Protein AF-A0A359MTB2-F1 (afdb_monomer_lite)

Foldseek 3Di:
DQQVCVVLVHDPVPQAAVVSQLVCLVSLVVVLAGAAEELAVQQLVQLLVLLVHAQDPPQLLAGPCLPPSNLVSQLVSLCCCVPSNDDHDDDCLVCCLVCSHVHYDDDCLVVLVNVPVRVVCVVVDADAQAHGHADPVGDGQRAGEDDDDADDDDPPDPPRPVVVVVRCQCLDLVNQLVVQVVQCVVVNSSSRDPHPNPSNLVVGPDDPRRSVRVVVNVVRYDYRDDAQLCVLVSVQSVVLSCCCNPVVDSNSVSSVVSSVVSSVRSQVRCVVVVHDND

Secondary structure (DSSP, 8-state):
-HHHHHHTT--GGG--BHHHHHHHHHHHHTTT--EE---SHHHHHHHHHHTT--SEETTTTEE-TTSHHHHHHHHHHHHHHHTS---SS--HHHHHHHTSS-EE---THHHHHHHHH-GGGTTS----PPPBEE-TTS-EE--EEE--------TT-S-HHHHHHHHHHHHSHHHHHHHHHHHHHHH-GGG----S-HHHHHHS---HHHHHHHHHHHTTEEEPPP-TTHHHHHHHHHHHHHHHHHH---HHHHHHHHHHHHHHHHHHHHHHTT----

Structure (mmCIF, N/CA/C/O backbone):
data_AF-A0A359MTB2-F1
#
_entry.id   AF-A0A359MTB2-F1
#
loop_
_atom_site.group_PDB
_atom_site.id
_atom_site.type_symbol
_atom_site.label_atom_id
_atom_site.label_alt_id
_atom_site.label_comp_id
_atom_site.label_asym_id
_atom_site.label_entity_id
_atom_site.label_seq_id
_atom_site.pdbx_PDB_ins_code
_atom_site.Cartn_x
_atom_site.Cartn_y
_atom_site.Cartn_z
_atom_site.occupancy
_atom_site.B_iso_or_equiv
_atom_site.auth_seq_id
_atom_site.auth_comp_id
_atom_site.auth_asym_id
_atom_site.auth_atom_id
_atom_site.pdbx_PDB_model_num
ATOM 1 N N . ARG A 1 1 ? -14.804 -2.882 11.841 1.00 95.88 1 ARG A N 1
ATOM 2 C CA . ARG A 1 1 ? -16.029 -2.908 12.667 1.00 95.88 1 ARG A CA 1
ATOM 3 C C . ARG A 1 1 ? -16.063 -4.213 13.442 1.00 95.88 1 ARG A C 1
ATOM 5 O O . ARG A 1 1 ? -16.517 -5.220 12.922 1.00 95.88 1 ARG A O 1
ATOM 12 N N . THR A 1 2 ? -15.434 -4.233 14.616 1.00 95.25 2 THR A N 1
ATOM 13 C CA . THR A 1 2 ? -15.304 -5.449 15.438 1.00 95.25 2 THR A CA 1
ATOM 14 C C . THR A 1 2 ? -16.649 -5.895 15.993 1.00 95.25 2 THR A C 1
ATOM 16 O O . THR A 1 2 ? -16.871 -7.089 16.132 1.00 95.25 2 THR A O 1
ATOM 19 N N . ASP A 1 3 ? -17.545 -4.944 16.247 1.00 96.19 3 ASP A N 1
ATOM 20 C CA . ASP A 1 3 ? -18.945 -5.173 16.597 1.00 96.19 3 ASP A CA 1
ATOM 21 C C . ASP A 1 3 ? -19.679 -5.982 15.516 1.00 96.19 3 ASP A C 1
ATOM 23 O O . ASP A 1 3 ? -20.132 -7.088 15.787 1.00 96.19 3 ASP A O 1
ATOM 27 N N . ILE A 1 4 ? -19.687 -5.498 14.268 1.00 97.50 4 ILE A N 1
ATOM 28 C CA . ILE A 1 4 ? -20.389 -6.165 13.160 1.00 97.50 4 ILE A CA 1
ATOM 29 C C . ILE A 1 4 ? -19.783 -7.534 12.869 1.00 97.50 4 ILE A C 1
ATOM 31 O O . ILE A 1 4 ? -20.511 -8.492 12.642 1.00 97.50 4 ILE A O 1
ATOM 35 N N . LEU A 1 5 ? -18.451 -7.640 12.852 1.00 97.06 5 LEU A N 1
ATOM 36 C CA . LEU A 1 5 ? -17.804 -8.927 12.602 1.00 97.06 5 LEU A CA 1
ATOM 37 C C . LEU A 1 5 ? -18.149 -9.943 13.702 1.00 97.06 5 LEU A C 1
ATOM 39 O O . LEU A 1 5 ? -18.417 -11.094 13.378 1.00 97.06 5 LEU A O 1
ATOM 43 N N . SER A 1 6 ? -18.236 -9.515 14.967 1.00 95.62 6 SER A N 1
ATOM 44 C CA . SER A 1 6 ? -18.636 -10.394 16.076 1.00 95.62 6 SER A CA 1
ATOM 45 C C . SER A 1 6 ? -20.087 -10.867 15.950 1.00 95.62 6 SER A C 1
ATOM 47 O O . SER A 1 6 ? -20.345 -12.045 16.162 1.00 95.62 6 SER A O 1
ATOM 49 N N . ASP A 1 7 ? -21.013 -9.996 15.533 1.00 95.75 7 ASP A N 1
ATOM 50 C CA . ASP A 1 7 ? -22.421 -10.361 15.282 1.00 95.75 7 ASP A CA 1
ATOM 51 C C . ASP A 1 7 ? -22.588 -11.376 14.133 1.00 95.75 7 ASP A C 1
ATOM 53 O O . ASP A 1 7 ? -23.626 -12.029 14.011 1.00 95.75 7 ASP A O 1
ATOM 57 N N . LEU A 1 8 ? -21.575 -11.494 13.269 1.00 96.31 8 LEU A N 1
ATOM 58 C CA . LEU A 1 8 ? -21.506 -12.466 12.176 1.00 96.31 8 LEU A CA 1
ATOM 59 C C . LEU A 1 8 ? -20.670 -13.705 12.528 1.00 96.31 8 LEU A C 1
ATOM 61 O O . LEU A 1 8 ? -20.371 -14.495 11.633 1.00 96.31 8 LEU A O 1
ATOM 65 N N . ASP A 1 9 ? -20.270 -13.864 13.794 1.00 95.69 9 ASP A N 1
ATOM 66 C CA . ASP A 1 9 ? -19.368 -14.919 14.273 1.00 95.69 9 ASP A CA 1
ATOM 67 C C . ASP A 1 9 ? -17.994 -14.929 13.561 1.00 95.69 9 ASP A C 1
ATOM 69 O O . ASP A 1 9 ? -17.317 -15.957 13.459 1.00 95.69 9 ASP A O 1
ATOM 73 N N . ILE A 1 10 ? -17.547 -13.764 13.078 1.00 95.75 10 ILE A N 1
ATOM 74 C CA . ILE A 1 10 ? -16.250 -13.562 12.428 1.00 95.75 10 ILE A CA 1
ATOM 75 C C . ILE A 1 10 ? -15.271 -12.942 13.431 1.00 95.75 10 ILE A C 1
ATOM 77 O O . ILE A 1 10 ? -15.319 -11.750 13.738 1.00 95.75 10 ILE A O 1
ATOM 81 N N . ASP A 1 11 ? -14.304 -13.731 13.896 1.00 91.81 11 ASP A N 1
ATOM 82 C CA . ASP A 1 11 ? -13.178 -13.202 14.670 1.00 91.81 11 ASP A CA 1
ATOM 83 C C . ASP A 1 11 ? -12.144 -12.552 13.739 1.00 91.81 11 ASP A C 1
ATOM 85 O O . ASP A 1 11 ? -11.432 -13.231 12.994 1.00 91.81 11 ASP A O 1
ATOM 89 N N . VAL A 1 12 ? -12.013 -11.224 13.825 1.00 88.75 12 VAL A N 1
ATOM 90 C CA . VAL A 1 12 ? -11.038 -10.441 13.046 1.00 88.75 12 VAL A CA 1
ATOM 91 C C . VAL A 1 12 ? -9.597 -10.925 13.242 1.00 88.75 12 VAL A C 1
ATOM 93 O O . VAL A 1 12 ? -8.771 -10.802 12.340 1.00 88.75 12 VAL A O 1
ATOM 96 N N . ASN A 1 13 ? -9.274 -11.517 14.395 1.00 89.31 13 ASN A N 1
ATOM 97 C CA . ASN A 1 13 ? -7.932 -12.023 14.657 1.00 89.31 13 ASN A CA 1
ATOM 98 C C . ASN A 1 13 ? -7.594 -13.255 13.820 1.00 89.31 13 ASN A C 1
ATOM 100 O O . ASN A 1 13 ? -6.409 -13.530 13.631 1.00 89.31 13 ASN A O 1
ATOM 104 N N . ARG A 1 14 ? -8.599 -13.961 13.293 1.00 91.56 14 ARG A N 1
ATOM 105 C CA . ARG A 1 14 ? -8.410 -15.118 12.414 1.00 91.56 14 ARG A CA 1
ATOM 106 C C . ARG A 1 14 ? -8.145 -14.730 10.965 1.00 91.56 14 ARG A C 1
ATOM 108 O O . ARG A 1 14 ? -7.607 -15.546 10.236 1.00 91.56 14 ARG A O 1
ATOM 115 N N . ILE A 1 15 ? -8.459 -13.497 10.568 1.00 95.69 15 ILE A N 1
ATOM 116 C CA . ILE A 1 15 ? -8.253 -13.017 9.200 1.00 95.69 15 ILE A CA 1
ATOM 117 C C . ILE A 1 15 ? -6.786 -12.616 9.044 1.00 95.69 15 ILE A C 1
ATOM 119 O O . ILE A 1 15 ? -6.400 -11.480 9.328 1.00 95.69 15 ILE A O 1
ATOM 123 N N . LYS A 1 16 ? -5.942 -13.576 8.659 1.00 96.38 16 LYS A N 1
ATOM 124 C CA . LYS A 1 16 ? -4.494 -13.372 8.476 1.00 96.38 16 LYS A CA 1
ATOM 125 C C . LYS A 1 16 ? -4.057 -13.546 7.029 1.00 96.38 16 LYS A C 1
ATOM 127 O O . LYS A 1 16 ? -2.997 -13.048 6.649 1.00 96.38 16 LYS A O 1
ATOM 132 N N . THR A 1 17 ? -4.866 -14.219 6.228 1.00 98.06 17 THR A N 1
ATOM 133 C CA . THR A 1 17 ? -4.586 -14.551 4.837 1.00 98.06 17 THR A CA 1
ATOM 134 C C . THR A 1 17 ? -5.688 -14.055 3.914 1.00 98.06 17 THR A C 1
ATOM 136 O O . THR A 1 17 ? -6.791 -13.728 4.352 1.00 98.06 17 THR A O 1
ATOM 139 N N . TRP A 1 18 ? -5.393 -13.983 2.619 1.00 97.94 18 TRP A N 1
ATOM 140 C CA . TRP A 1 18 ? -6.422 -13.686 1.626 1.00 97.94 18 TRP A CA 1
ATOM 141 C C . TRP A 1 18 ? -7.439 -14.810 1.444 1.00 97.94 18 TRP A C 1
ATOM 143 O O . TRP A 1 18 ? -8.574 -14.511 1.085 1.00 97.94 18 TRP A O 1
ATOM 153 N N . ASP A 1 19 ? -7.079 -16.057 1.754 1.00 97.50 19 ASP A N 1
ATOM 154 C CA . ASP A 1 19 ? -8.041 -17.162 1.803 1.00 97.50 19 ASP A CA 1
ATOM 155 C C . ASP A 1 19 ? -9.067 -16.912 2.915 1.00 97.50 19 ASP A C 1
ATOM 157 O O . ASP A 1 19 ? -10.264 -16.968 2.655 1.00 97.50 19 ASP A O 1
ATOM 161 N N . ASP A 1 20 ? -8.623 -16.468 4.102 1.00 97.62 20 ASP A N 1
ATOM 162 C CA . ASP A 1 20 ? -9.544 -16.072 5.179 1.00 97.62 20 ASP A CA 1
ATOM 163 C C . ASP A 1 20 ? -10.473 -14.925 4.741 1.00 97.62 20 ASP A C 1
ATOM 165 O O . ASP A 1 20 ? -11.636 -14.875 5.136 1.00 97.62 20 ASP A O 1
ATOM 169 N N . VAL A 1 21 ? -9.970 -13.982 3.930 1.00 97.75 21 VAL A N 1
ATOM 170 C CA . VAL A 1 21 ? -10.799 -12.901 3.372 1.00 97.75 21 VAL A CA 1
ATOM 171 C C . VAL A 1 21 ? -11.846 -13.470 2.421 1.00 97.75 21 VAL A C 1
ATOM 173 O O . VAL A 1 21 ? -13.016 -13.120 2.551 1.00 97.75 21 VAL A O 1
ATOM 176 N N . VAL A 1 22 ? -11.448 -14.329 1.481 1.00 97.56 22 VAL A N 1
ATOM 177 C CA . VAL A 1 22 ? -12.358 -14.954 0.511 1.00 97.56 22 VAL A CA 1
ATOM 178 C C . VAL A 1 22 ? -13.425 -15.791 1.221 1.00 97.56 22 VAL A C 1
ATOM 180 O O . VAL A 1 22 ? -14.599 -15.688 0.865 1.00 97.56 22 VAL A O 1
ATOM 183 N N . ASP A 1 23 ? -13.054 -16.528 2.267 1.00 97.06 23 ASP A N 1
ATOM 184 C CA . ASP A 1 23 ? -13.959 -17.379 3.044 1.00 97.06 23 ASP A CA 1
ATOM 185 C C . ASP A 1 23 ? -15.080 -16.590 3.738 1.00 97.06 23 ASP A C 1
ATOM 187 O O . ASP A 1 23 ? -16.208 -17.077 3.852 1.00 97.06 23 ASP A O 1
ATOM 191 N N . ILE A 1 24 ? -14.812 -15.352 4.172 1.00 97.31 24 ILE A N 1
ATOM 192 C CA . ILE A 1 24 ? -15.835 -14.512 4.812 1.00 97.31 24 ILE A CA 1
ATOM 193 C C . ILE A 1 24 ? -16.691 -13.717 3.820 1.00 97.31 24 ILE A C 1
ATOM 195 O O . ILE A 1 24 ? -17.738 -13.197 4.215 1.00 97.31 24 ILE A O 1
ATOM 199 N N . LEU A 1 25 ? -16.298 -13.602 2.544 1.00 97.69 25 LEU A N 1
ATOM 200 C CA . LEU A 1 25 ? -17.051 -12.807 1.565 1.00 97.69 25 LEU A CA 1
ATOM 201 C C . LEU A 1 25 ? -18.510 -13.265 1.417 1.00 97.69 25 LEU A C 1
ATOM 203 O O . LEU A 1 25 ? -19.383 -12.396 1.490 1.00 97.69 25 LEU A O 1
ATOM 207 N N . PRO A 1 26 ? -18.829 -14.571 1.290 1.00 96.94 26 PRO A N 1
ATOM 208 C CA . PRO A 1 26 ? -20.218 -15.016 1.196 1.00 96.94 26 PRO A CA 1
ATOM 209 C C . PRO A 1 26 ? -21.048 -14.656 2.434 1.00 96.94 26 PRO A C 1
ATOM 211 O O . PRO A 1 26 ? -22.218 -14.297 2.305 1.00 96.94 26 PRO A O 1
ATOM 214 N N . LEU A 1 27 ? -20.446 -14.706 3.631 1.00 96.69 27 LEU A N 1
ATOM 215 C CA . LEU A 1 27 ? -21.113 -14.344 4.886 1.00 96.69 27 LEU A CA 1
ATOM 216 C C . LEU A 1 27 ? -21.465 -12.853 4.919 1.00 96.69 27 LEU A C 1
ATOM 218 O O . LEU A 1 27 ? -22.594 -12.495 5.260 1.00 96.69 27 LEU A O 1
ATOM 222 N N . LEU A 1 28 ? -20.529 -11.990 4.509 1.00 97.62 28 LEU A N 1
ATOM 223 C CA . LEU A 1 28 ? -20.775 -10.552 4.384 1.00 97.62 28 LEU A CA 1
ATOM 224 C C . LEU A 1 28 ? -21.861 -10.274 3.334 1.00 97.62 28 LEU A C 1
ATOM 226 O O . LEU A 1 28 ? -22.826 -9.556 3.602 1.00 97.62 28 LEU A O 1
ATOM 230 N N . GLN A 1 29 ? -21.751 -10.889 2.157 1.00 97.19 29 GLN A N 1
ATOM 231 C CA . GLN A 1 29 ? -22.667 -10.667 1.036 1.00 97.19 29 GLN A CA 1
ATOM 232 C C . GLN A 1 29 ? -24.094 -11.139 1.337 1.00 97.19 29 GLN A C 1
ATOM 234 O O . GLN A 1 29 ? -25.048 -10.457 0.964 1.00 97.19 29 GLN A O 1
ATOM 239 N N . ALA A 1 30 ? -24.268 -12.227 2.097 1.00 97.06 30 ALA A N 1
ATOM 240 C CA . ALA A 1 30 ? -25.577 -12.679 2.578 1.00 97.06 30 ALA A CA 1
ATOM 241 C C . ALA A 1 30 ? -26.296 -11.639 3.462 1.00 97.06 30 ALA A C 1
ATOM 243 O O . ALA A 1 30 ? -27.510 -11.717 3.663 1.00 97.06 30 ALA A O 1
ATOM 244 N N . LYS A 1 31 ? -25.558 -10.654 3.987 1.00 97.62 31 LYS A N 1
ATOM 245 C CA . LYS A 1 31 ? -26.069 -9.526 4.777 1.00 97.62 31 LYS A CA 1
ATOM 246 C C . LYS A 1 31 ? -26.021 -8.192 4.027 1.00 97.62 31 LYS A C 1
ATOM 248 O O . LYS A 1 31 ? -26.195 -7.150 4.650 1.00 97.62 31 LYS A O 1
ATOM 253 N N . ASN A 1 32 ? -25.833 -8.214 2.704 1.00 96.12 32 ASN A N 1
ATOM 254 C CA . ASN A 1 32 ? -25.627 -7.027 1.862 1.00 96.12 32 ASN A CA 1
ATOM 255 C C . ASN A 1 32 ? -24.416 -6.174 2.292 1.00 96.12 32 ASN A C 1
ATOM 257 O O . ASN A 1 32 ? -24.397 -4.965 2.073 1.00 96.12 32 ASN A O 1
ATOM 261 N N . MET A 1 33 ? -23.415 -6.800 2.915 1.00 97.94 33 MET A N 1
ATOM 262 C CA . MET A 1 33 ? -22.138 -6.183 3.268 1.00 97.94 33 MET A CA 1
ATOM 263 C C . MET A 1 33 ? -21.049 -6.635 2.292 1.00 97.94 33 MET A C 1
ATOM 265 O O . MET A 1 33 ? -21.216 -7.602 1.547 1.00 97.94 33 MET A O 1
ATOM 269 N N . THR A 1 34 ? -19.906 -5.952 2.291 1.00 97.06 34 THR A N 1
ATOM 270 C CA . THR A 1 34 ? -18.769 -6.326 1.439 1.00 97.06 34 THR A CA 1
ATOM 271 C C . THR A 1 34 ? -17.419 -5.966 2.060 1.00 97.06 34 THR A C 1
ATOM 273 O O . THR A 1 34 ? -17.346 -5.284 3.081 1.00 97.06 34 THR A O 1
ATOM 276 N N . PHE A 1 35 ? -16.334 -6.430 1.446 1.00 98.00 35 PHE A N 1
ATOM 277 C CA . PHE A 1 35 ? -14.969 -6.078 1.824 1.00 98.00 35 PHE A CA 1
ATOM 278 C C . PHE A 1 35 ? -14.495 -4.871 1.010 1.00 98.00 35 PHE A C 1
ATOM 280 O O . PHE A 1 35 ? -14.605 -4.848 -0.217 1.00 98.00 35 PHE A O 1
ATOM 287 N N . ALA A 1 36 ? -13.926 -3.867 1.673 1.00 98.00 36 ALA A N 1
ATOM 288 C CA . ALA A 1 36 ? -13.338 -2.725 0.981 1.00 98.00 36 ALA A CA 1
ATOM 289 C C . ALA A 1 36 ? -11.890 -3.022 0.560 1.00 98.00 36 ALA A C 1
ATOM 291 O O . ALA A 1 36 ? -10.959 -2.901 1.358 1.00 98.00 36 ALA A O 1
ATOM 292 N N . LEU A 1 37 ? -11.699 -3.377 -0.711 1.00 97.88 37 LEU A N 1
ATOM 293 C CA . LEU A 1 37 ? -10.387 -3.505 -1.343 1.00 97.88 37 LEU A CA 1
ATOM 294 C C . LEU A 1 37 ? -10.208 -2.388 -2.387 1.00 97.88 37 LEU A C 1
ATOM 296 O O . LEU A 1 37 ? -10.974 -2.344 -3.350 1.00 97.88 37 LEU A O 1
ATOM 300 N N . PRO A 1 38 ? -9.212 -1.492 -2.254 1.00 95.94 38 PRO A N 1
ATOM 301 C CA . PRO A 1 38 ? -9.020 -0.425 -3.230 1.00 95.94 38 PRO A CA 1
ATOM 302 C C . PRO A 1 38 ? -8.643 -0.966 -4.616 1.00 95.94 38 PRO A C 1
ATOM 304 O O . PRO A 1 38 ? -7.669 -1.706 -4.757 1.00 95.94 38 PRO A O 1
ATOM 307 N N . SER A 1 39 ? -9.315 -0.517 -5.678 1.00 95.88 39 SER A N 1
ATOM 308 C CA . SER A 1 39 ? -8.974 -0.885 -7.065 1.00 95.88 39 SER A CA 1
ATOM 309 C C . SER A 1 39 ? -7.837 -0.019 -7.642 1.00 95.88 39 SER A C 1
ATOM 311 O O . SER A 1 39 ? -7.924 0.557 -8.732 1.00 95.88 39 SER A O 1
ATOM 313 N N . LYS A 1 40 ? -6.741 0.125 -6.886 1.00 94.69 40 LYS A N 1
ATOM 314 C CA . LYS A 1 40 ? -5.568 0.948 -7.238 1.00 94.69 40 LYS A CA 1
ATOM 315 C C . LYS A 1 40 ? -4.356 0.082 -7.576 1.00 94.69 40 LYS A C 1
ATOM 317 O O . LYS A 1 40 ? -4.247 -1.040 -7.097 1.00 94.69 40 LYS A O 1
ATOM 322 N N . VAL A 1 41 ? -3.408 0.625 -8.346 1.00 95.12 41 VAL A N 1
ATOM 323 C CA . VAL A 1 41 ? -2.165 -0.085 -8.713 1.00 95.12 41 VAL A CA 1
ATOM 324 C C . VAL A 1 41 ? -1.373 -0.533 -7.477 1.00 95.12 41 VAL A C 1
ATOM 326 O O . VAL A 1 41 ? -0.783 -1.604 -7.510 1.00 95.12 41 VAL A O 1
ATOM 329 N N . ASN A 1 42 ? -1.438 0.195 -6.359 1.00 94.81 42 ASN A N 1
ATOM 330 C CA . ASN A 1 42 ? -0.826 -0.251 -5.101 1.00 94.81 42 ASN A CA 1
ATOM 331 C C . ASN A 1 42 ? -1.381 -1.608 -4.629 1.00 94.81 42 ASN A C 1
ATOM 333 O O . ASN A 1 42 ? -0.637 -2.445 -4.134 1.00 94.81 42 ASN A O 1
ATOM 337 N N . THR A 1 43 ? -2.664 -1.888 -4.839 1.00 97.19 43 THR A N 1
ATOM 338 C CA . THR A 1 43 ? -3.250 -3.191 -4.500 1.00 97.19 43 THR A CA 1
ATOM 339 C C . THR A 1 43 ? -2.657 -4.308 -5.357 1.00 97.19 43 THR A C 1
ATOM 341 O O . THR A 1 43 ? -2.362 -5.383 -4.845 1.00 97.19 43 THR A O 1
ATOM 344 N N . TYR A 1 44 ? -2.377 -4.045 -6.636 1.00 98.06 44 TYR A N 1
ATOM 345 C CA . TYR A 1 44 ? -1.591 -4.970 -7.454 1.00 98.06 44 TYR A CA 1
ATOM 346 C C . TYR A 1 44 ? -0.172 -5.158 -6.916 1.00 98.06 44 TYR A C 1
ATOM 348 O O . TYR A 1 44 ? 0.284 -6.290 -6.798 1.00 98.06 44 TYR A O 1
ATOM 356 N N . SER A 1 45 ? 0.521 -4.069 -6.565 1.00 97.62 45 SER A N 1
ATOM 357 C CA . SER A 1 45 ? 1.880 -4.135 -6.011 1.00 97.62 45 SER A CA 1
ATOM 358 C C . SER A 1 45 ? 1.938 -4.993 -4.749 1.00 97.62 45 SER A C 1
ATOM 360 O O . SER A 1 45 ? 2.873 -5.768 -4.580 1.00 97.62 45 SER A O 1
ATOM 362 N N . MET A 1 46 ? 0.930 -4.869 -3.882 1.00 98.00 46 MET A N 1
ATOM 363 C CA . MET A 1 46 ? 0.763 -5.694 -2.689 1.00 98.00 46 MET A CA 1
ATOM 364 C C . MET A 1 46 ? 0.698 -7.174 -3.063 1.00 98.00 46 MET A C 1
ATOM 366 O O . MET A 1 46 ? 1.548 -7.935 -2.616 1.00 98.00 46 MET A O 1
ATOM 370 N N . PHE A 1 47 ? -0.231 -7.577 -3.934 1.00 98.56 47 PHE A N 1
ATOM 371 C CA . PHE A 1 47 ? -0.335 -8.978 -4.353 1.00 98.56 47 PHE A CA 1
ATOM 372 C C . PHE A 1 47 ? 0.935 -9.485 -5.036 1.00 98.56 47 PHE A C 1
ATOM 374 O O . PHE A 1 47 ? 1.407 -10.570 -4.713 1.00 98.56 47 PHE A O 1
ATOM 381 N N . LEU A 1 48 ? 1.535 -8.681 -5.917 1.00 98.50 48 LEU A N 1
ATOM 382 C CA . LEU A 1 48 ? 2.789 -9.017 -6.584 1.00 98.50 48 LEU A CA 1
ATOM 383 C C . LEU A 1 48 ? 3.890 -9.334 -5.565 1.00 98.50 48 LEU A C 1
ATOM 385 O O . LEU A 1 48 ? 4.525 -10.380 -5.657 1.00 98.50 48 LEU A O 1
ATOM 389 N N . TYR A 1 49 ? 4.100 -8.460 -4.579 1.00 98.00 49 TYR A N 1
ATOM 390 C CA . TYR A 1 49 ? 5.137 -8.655 -3.568 1.00 98.00 49 TYR A CA 1
ATOM 391 C C . TYR A 1 49 ? 4.821 -9.778 -2.585 1.00 98.00 49 TYR A C 1
ATOM 393 O O . TYR A 1 49 ? 5.736 -10.492 -2.171 1.00 98.00 49 TYR A O 1
ATOM 401 N N . GLN A 1 50 ? 3.550 -9.972 -2.238 1.00 98.25 50 GLN A N 1
ATOM 402 C CA . GLN A 1 50 ? 3.137 -11.088 -1.393 1.00 98.25 50 GLN A CA 1
ATOM 403 C C . GLN A 1 50 ? 3.344 -12.440 -2.089 1.00 98.25 50 GLN A C 1
ATOM 405 O O . GLN A 1 50 ? 3.735 -13.406 -1.438 1.00 98.25 50 GLN A O 1
ATOM 410 N N . MET A 1 51 ? 3.186 -12.488 -3.417 1.00 97.88 51 MET A N 1
ATOM 411 C CA . MET A 1 51 ? 3.503 -13.654 -4.252 1.00 97.88 51 MET A CA 1
ATOM 412 C C . MET A 1 51 ? 5.001 -13.798 -4.577 1.00 97.88 51 MET A C 1
ATOM 414 O O . MET A 1 51 ? 5.384 -14.707 -5.308 1.00 97.88 51 MET A O 1
ATOM 418 N N . GLY A 1 52 ? 5.859 -12.911 -4.061 1.00 96.56 52 GLY A N 1
ATOM 419 C CA . GLY A 1 52 ? 7.307 -12.959 -4.290 1.00 96.56 52 GLY A CA 1
ATOM 420 C C . GLY A 1 52 ? 7.761 -12.433 -5.655 1.00 96.56 52 GLY A C 1
ATOM 421 O O . GLY A 1 52 ? 8.898 -12.669 -6.049 1.00 96.56 52 GLY A O 1
ATOM 422 N N . GLY A 1 53 ? 6.894 -1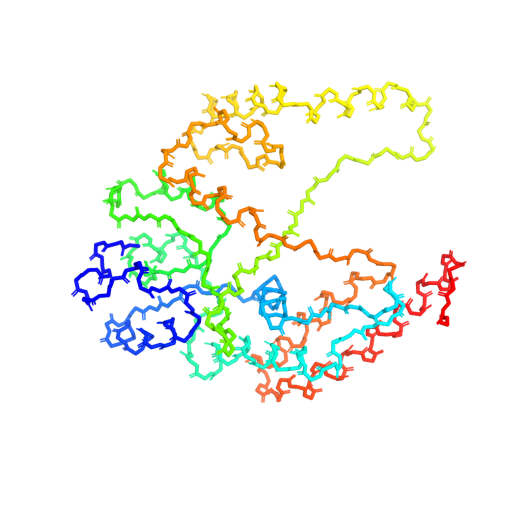1.726 -6.382 1.00 97.00 53 GLY A N 1
ATOM 423 C CA . GLY A 1 53 ? 7.224 -11.110 -7.662 1.00 97.00 53 GLY A CA 1
ATOM 424 C C . GLY A 1 53 ? 7.903 -9.746 -7.526 1.00 97.00 53 GLY A C 1
ATOM 425 O O . GLY A 1 53 ? 7.920 -9.120 -6.462 1.00 97.00 53 GLY A O 1
ATOM 426 N N . ASP A 1 54 ? 8.418 -9.250 -8.649 1.00 96.31 54 ASP A N 1
ATOM 427 C CA . ASP A 1 54 ? 9.070 -7.947 -8.759 1.00 96.31 54 ASP A CA 1
ATOM 428 C C . ASP A 1 54 ? 8.570 -7.168 -9.979 1.00 96.31 54 ASP A C 1
ATOM 430 O O . ASP A 1 54 ? 8.021 -7.720 -10.929 1.00 96.31 54 ASP A O 1
ATOM 434 N N . TYR A 1 55 ? 8.758 -5.846 -9.956 1.00 96.94 55 TYR A N 1
ATOM 435 C CA . TYR A 1 55 ? 8.337 -4.968 -11.053 1.00 96.94 55 TYR A CA 1
ATOM 436 C C . TYR A 1 55 ? 9.277 -5.013 -12.262 1.00 96.94 55 TYR A C 1
ATOM 438 O O . TYR A 1 55 ? 8.839 -4.840 -13.404 1.00 96.94 55 TYR A O 1
ATOM 446 N N . TYR A 1 56 ? 10.573 -5.207 -12.016 1.00 97.06 56 TYR A N 1
ATOM 447 C CA . TYR A 1 56 ? 11.606 -5.085 -13.037 1.00 97.06 56 TYR A CA 1
ATOM 448 C C . TYR A 1 56 ? 12.721 -6.105 -12.844 1.00 97.06 56 TYR A C 1
ATOM 450 O O . TYR A 1 56 ? 13.142 -6.376 -11.723 1.00 97.06 56 TYR A O 1
ATOM 458 N N . TYR A 1 57 ? 13.276 -6.565 -13.960 1.00 94.62 57 TYR A N 1
ATOM 459 C CA . TYR A 1 57 ? 14.526 -7.310 -13.992 1.00 94.62 57 TYR A CA 1
ATOM 460 C C . TYR A 1 57 ? 15.728 -6.370 -14.148 1.00 94.62 57 TYR A C 1
ATOM 462 O O . TYR A 1 57 ? 15.602 -5.232 -14.620 1.00 94.62 57 TYR A O 1
ATOM 470 N N . GLN A 1 58 ? 16.913 -6.879 -13.790 1.00 88.12 58 GLN A N 1
ATOM 471 C CA . GLN A 1 58 ? 18.214 -6.264 -14.095 1.00 88.12 58 GLN A CA 1
ATOM 472 C C . GLN A 1 58 ? 18.306 -4.781 -13.680 1.00 88.12 58 GLN A C 1
ATOM 474 O O . GLN A 1 58 ? 18.769 -3.941 -14.452 1.00 88.12 58 GLN A O 1
ATOM 479 N N . ASN A 1 59 ? 17.846 -4.435 -12.474 1.00 85.88 59 ASN A N 1
ATOM 480 C CA . ASN A 1 59 ? 17.843 -3.059 -11.955 1.00 85.88 59 ASN A CA 1
ATOM 481 C C . ASN A 1 59 ? 17.064 -2.064 -12.839 1.00 85.88 59 ASN A C 1
ATOM 483 O O . ASN A 1 59 ? 17.535 -0.960 -13.125 1.00 85.88 59 ASN A O 1
ATOM 487 N N . GLY A 1 60 ? 15.869 -2.446 -13.302 1.00 89.62 60 GLY A N 1
ATOM 488 C CA . GLY A 1 60 ? 14.994 -1.516 -14.023 1.00 89.62 60 GLY A CA 1
ATOM 489 C C . GLY A 1 60 ? 15.253 -1.414 -15.522 1.00 89.62 60 GLY A C 1
ATOM 490 O O . GLY A 1 60 ? 14.849 -0.428 -16.137 1.00 89.62 60 GLY A O 1
ATOM 491 N N . LYS A 1 61 ? 15.966 -2.375 -16.121 1.00 91.81 61 LYS A N 1
ATOM 492 C CA . LYS A 1 61 ? 16.205 -2.390 -17.576 1.00 91.81 61 LYS A CA 1
ATOM 493 C C . LYS A 1 61 ? 15.006 -2.917 -18.355 1.00 91.81 61 LYS A C 1
ATOM 495 O O . LYS A 1 61 ? 14.736 -2.443 -19.456 1.00 91.81 61 LYS A O 1
ATOM 500 N N . ARG A 1 62 ? 14.283 -3.870 -17.769 1.00 95.19 62 ARG A N 1
ATOM 501 C CA . ARG A 1 62 ? 13.137 -4.540 -18.381 1.00 95.19 62 ARG A CA 1
ATOM 502 C C . ARG A 1 62 ? 12.046 -4.752 -17.344 1.00 95.19 62 ARG A C 1
ATOM 504 O O . ARG A 1 62 ? 12.340 -5.025 -16.184 1.00 95.19 62 ARG A O 1
ATOM 511 N N . SER A 1 63 ? 10.795 -4.648 -17.766 1.00 97.19 63 SER A N 1
ATOM 512 C CA . SER A 1 63 ? 9.648 -5.069 -16.972 1.00 97.19 63 SER A CA 1
ATOM 513 C C . SER A 1 63 ? 9.746 -6.560 -16.647 1.00 97.19 63 SER A C 1
ATOM 515 O O . SER A 1 63 ? 10.123 -7.348 -17.518 1.00 97.19 63 SER A O 1
ATOM 517 N N . ALA A 1 64 ? 9.410 -6.909 -15.406 1.00 97.88 64 ALA A N 1
ATOM 518 C CA . ALA A 1 64 ? 9.211 -8.285 -14.952 1.00 97.88 64 ALA A CA 1
ATOM 519 C C . ALA A 1 64 ? 7.726 -8.671 -14.887 1.00 97.88 64 ALA A C 1
ATOM 521 O O . ALA A 1 64 ? 7.359 -9.722 -14.374 1.00 97.88 64 ALA A O 1
ATOM 522 N N . LEU A 1 65 ? 6.848 -7.819 -15.423 1.00 98.12 65 LEU A N 1
ATOM 523 C CA . LEU A 1 65 ? 5.402 -8.023 -15.364 1.00 98.12 65 LEU A CA 1
ATOM 524 C C . LEU A 1 65 ? 4.892 -9.042 -16.405 1.00 98.12 65 LEU A C 1
ATOM 526 O O . LEU A 1 65 ? 3.692 -9.284 -16.490 1.00 98.12 65 LEU A O 1
ATOM 530 N N . ASP A 1 66 ? 5.794 -9.615 -17.208 1.00 97.38 66 ASP A N 1
ATOM 531 C CA . ASP A 1 66 ? 5.561 -10.773 -18.075 1.00 97.38 66 ASP A CA 1
ATOM 532 C C . ASP A 1 66 ? 5.853 -12.118 -17.391 1.00 97.38 66 ASP A C 1
ATOM 534 O O . ASP A 1 66 ? 5.592 -13.163 -17.988 1.00 97.38 66 ASP A O 1
ATOM 538 N N . ASP A 1 67 ? 6.370 -12.111 -16.160 1.00 97.88 67 ASP A N 1
ATOM 539 C CA . ASP A 1 67 ? 6.581 -13.327 -15.376 1.00 97.88 67 ASP A CA 1
ATOM 540 C C . ASP A 1 67 ? 5.252 -13.983 -14.987 1.00 97.88 67 ASP A C 1
ATOM 542 O O . ASP A 1 67 ? 4.254 -13.304 -14.729 1.00 97.88 67 ASP A O 1
ATOM 546 N N . LYS A 1 68 ? 5.255 -15.310 -14.838 1.00 98.00 68 LYS A N 1
ATOM 547 C CA . LYS A 1 68 ? 4.096 -16.066 -14.362 1.00 98.00 68 LYS A CA 1
ATOM 548 C C . LYS A 1 68 ? 3.575 -15.502 -13.040 1.00 98.00 68 LYS A C 1
ATOM 550 O O . LYS A 1 68 ? 2.373 -15.303 -12.927 1.00 98.00 68 LYS A O 1
ATOM 555 N N . ILE A 1 69 ? 4.457 -15.199 -12.083 1.00 98.31 69 ILE A N 1
ATOM 556 C CA . ILE A 1 69 ? 4.063 -14.649 -10.774 1.00 98.31 69 ILE A CA 1
ATOM 557 C C . ILE A 1 69 ? 3.337 -13.308 -10.932 1.00 98.31 69 ILE A C 1
ATOM 559 O O . ILE A 1 69 ? 2.304 -13.084 -10.307 1.00 98.31 69 ILE A O 1
ATOM 563 N N . ALA A 1 70 ? 3.833 -12.424 -11.799 1.00 98.56 70 ALA A N 1
ATOM 564 C CA . ALA A 1 70 ? 3.216 -11.122 -12.022 1.00 98.56 70 ALA A CA 1
ATOM 565 C C . ALA A 1 70 ? 1.851 -11.231 -12.716 1.00 98.56 70 ALA A C 1
ATOM 567 O O . ALA A 1 70 ? 0.889 -10.567 -12.326 1.00 98.56 70 ALA A O 1
ATOM 568 N N . LEU A 1 71 ? 1.743 -12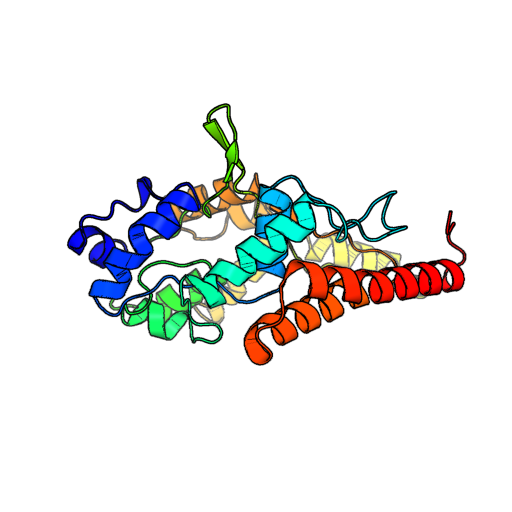.116 -13.707 1.00 98.62 71 LEU A N 1
ATOM 569 C CA . LEU A 1 71 ? 0.486 -12.407 -14.391 1.00 98.62 71 LEU A CA 1
ATOM 570 C C . LEU A 1 71 ? -0.537 -13.069 -13.450 1.00 98.62 71 LEU A C 1
ATOM 572 O O . LEU A 1 71 ? -1.722 -12.735 -13.505 1.00 98.62 71 LEU A O 1
ATOM 576 N N . ASP A 1 72 ? -0.087 -13.974 -12.576 1.00 98.56 72 ASP A N 1
ATOM 577 C CA . ASP A 1 72 ? -0.902 -14.612 -11.536 1.00 98.56 72 ASP A CA 1
ATOM 578 C C . ASP A 1 72 ? -1.414 -13.566 -10.535 1.00 98.56 72 ASP A C 1
ATOM 580 O O . ASP A 1 72 ? -2.618 -13.504 -10.293 1.00 98.56 72 ASP A O 1
ATOM 584 N N . ALA A 1 73 ? -0.538 -12.691 -10.031 1.00 98.62 73 ALA A N 1
ATOM 585 C CA . ALA A 1 73 ? -0.900 -11.608 -9.117 1.00 98.62 73 ALA A CA 1
ATOM 586 C C . ALA A 1 73 ? -1.901 -10.631 -9.745 1.00 98.62 73 ALA A C 1
ATOM 588 O O . ALA A 1 73 ? -2.834 -10.175 -9.084 1.00 98.62 73 ALA A O 1
ATOM 589 N N . PHE A 1 74 ? -1.738 -10.321 -11.034 1.00 98.75 74 PHE A N 1
ATOM 590 C CA . PHE A 1 74 ? -2.650 -9.429 -11.742 1.00 98.75 74 PHE A CA 1
ATOM 591 C C . PHE A 1 74 ? -4.027 -10.065 -11.910 1.00 98.75 74 PHE A C 1
ATOM 593 O O . PHE A 1 74 ? -5.034 -9.409 -11.653 1.00 98.75 74 PHE A O 1
ATOM 600 N N . LYS A 1 75 ? -4.082 -11.349 -12.284 1.00 98.56 75 LYS A N 1
ATOM 601 C CA . LYS A 1 75 ? -5.345 -12.091 -12.337 1.00 98.56 75 LYS A CA 1
ATOM 602 C C . LYS A 1 75 ? -6.002 -12.136 -10.956 1.00 98.56 75 LYS A C 1
ATOM 604 O O . LYS A 1 75 ? -7.163 -11.771 -10.845 1.00 98.56 75 LYS A O 1
ATOM 609 N N . TYR A 1 76 ? -5.249 -12.505 -9.922 1.00 98.50 76 TYR A N 1
ATOM 610 C CA . TYR A 1 76 ? -5.747 -12.598 -8.551 1.00 98.50 76 TYR A CA 1
ATOM 611 C C . TYR A 1 76 ? -6.343 -11.273 -8.064 1.00 98.50 76 TYR A C 1
ATOM 613 O O . TYR A 1 76 ? -7.437 -11.241 -7.511 1.00 98.50 76 TYR A O 1
ATOM 621 N N . TRP A 1 77 ? -5.675 -10.155 -8.359 1.00 98.50 77 TRP A N 1
ATOM 622 C CA . TRP A 1 77 ? -6.206 -8.823 -8.084 1.00 98.50 77 TRP A CA 1
ATOM 623 C C . TRP A 1 77 ? -7.525 -8.544 -8.815 1.00 98.50 77 TRP A C 1
ATOM 625 O O . TRP A 1 77 ? -8.434 -7.962 -8.225 1.00 98.50 77 TRP A O 1
ATOM 635 N N . MET A 1 78 ? -7.638 -8.924 -10.092 1.00 98.50 78 MET A N 1
ATOM 636 C CA . MET A 1 78 ? -8.852 -8.695 -10.882 1.00 98.50 78 MET A CA 1
ATOM 637 C C . MET A 1 78 ? -10.018 -9.576 -10.441 1.00 98.50 78 MET A C 1
ATOM 639 O O . MET A 1 78 ? -11.141 -9.075 -10.403 1.00 98.50 78 MET A O 1
ATOM 643 N N . ASP A 1 79 ? -9.752 -10.820 -10.035 1.00 98.25 79 ASP A N 1
ATOM 644 C CA . ASP A 1 79 ? -10.772 -11.772 -9.586 1.00 98.25 79 ASP A CA 1
ATOM 645 C C . ASP A 1 79 ? -11.608 -11.207 -8.423 1.00 98.25 79 ASP A C 1
ATOM 647 O O . ASP A 1 79 ? -12.816 -11.429 -8.378 1.00 98.25 79 ASP A O 1
ATOM 651 N N . PHE A 1 80 ? -11.024 -10.390 -7.533 1.00 98.38 80 PHE A N 1
ATOM 652 C CA . PHE A 1 80 ? -11.773 -9.677 -6.483 1.00 98.38 80 PHE A CA 1
ATOM 653 C C . PHE A 1 80 ? -12.943 -8.850 -7.020 1.00 98.38 80 PHE A C 1
ATOM 655 O O . PHE A 1 80 ? -13.991 -8.784 -6.386 1.00 98.38 80 PHE A O 1
ATOM 662 N N . TYR A 1 81 ? -12.803 -8.255 -8.199 1.00 97.69 81 TYR A N 1
ATOM 663 C CA . TYR A 1 81 ? -13.842 -7.419 -8.795 1.00 97.69 81 TYR A CA 1
ATOM 664 C C . TYR A 1 81 ? -14.678 -8.183 -9.822 1.00 97.69 81 TYR A C 1
ATOM 666 O O . TYR A 1 81 ? -15.874 -7.930 -9.936 1.00 97.69 81 TYR A O 1
ATOM 674 N N . THR A 1 82 ? -14.073 -9.101 -10.582 1.00 96.88 82 THR A N 1
ATOM 675 C CA . THR A 1 82 ? -14.761 -9.803 -11.677 1.00 96.88 82 THR A CA 1
ATOM 676 C C . THR A 1 82 ? -15.489 -11.063 -11.228 1.00 96.88 82 THR A C 1
ATOM 678 O O . THR A 1 82 ? -16.552 -11.348 -11.770 1.00 96.88 82 THR A O 1
ATOM 681 N N . GLU A 1 83 ? -14.946 -11.786 -10.248 1.00 96.25 83 GLU A N 1
ATOM 682 C CA . GLU A 1 83 ? -15.491 -13.060 -9.760 1.00 96.25 83 GLU A CA 1
ATOM 683 C C . GLU A 1 83 ? -16.141 -12.893 -8.383 1.00 96.25 83 GLU A C 1
ATOM 685 O O . GLU A 1 83 ? -17.285 -13.291 -8.179 1.00 96.25 83 GLU A O 1
ATOM 690 N N . TYR A 1 84 ? -15.448 -12.244 -7.443 1.00 96.81 84 TYR A N 1
ATOM 691 C CA . TYR A 1 84 ? -15.934 -12.072 -6.070 1.00 96.81 84 TYR A CA 1
ATOM 692 C C . TYR A 1 84 ? -16.864 -10.862 -5.884 1.00 96.81 84 TYR A C 1
ATOM 694 O O . TYR A 1 84 ? -17.448 -10.689 -4.813 1.00 96.81 84 TYR A O 1
ATOM 702 N N . GLY A 1 85 ? -17.028 -10.027 -6.914 1.00 95.94 85 GLY A N 1
ATOM 703 C CA . GLY A 1 85 ? -18.017 -8.947 -6.934 1.00 95.94 85 GLY A CA 1
ATOM 704 C C . GLY A 1 85 ? -17.730 -7.780 -5.983 1.00 95.94 85 GLY A C 1
ATOM 705 O O . GLY A 1 85 ? -18.667 -7.107 -5.547 1.00 95.94 85 GLY A O 1
ATOM 706 N N . LEU A 1 86 ? -16.463 -7.521 -5.636 1.00 97.81 86 LEU A N 1
ATOM 707 C CA . LEU A 1 86 ? -16.107 -6.333 -4.860 1.00 97.81 86 LEU A CA 1
ATOM 708 C C . LEU A 1 86 ? -16.378 -5.046 -5.648 1.00 97.81 86 LEU A C 1
ATOM 710 O O . LEU A 1 86 ? -16.221 -4.969 -6.869 1.00 97.81 86 LEU A O 1
ATOM 714 N N . VAL A 1 87 ? -16.760 -3.999 -4.918 1.00 95.88 87 VAL A N 1
ATOM 715 C CA . VAL A 1 87 ? -17.062 -2.683 -5.487 1.00 95.88 87 VAL A CA 1
ATOM 716 C C . VAL A 1 87 ? -15.761 -1.970 -5.862 1.00 95.88 87 VAL A C 1
ATOM 718 O O . VAL A 1 87 ? -14.860 -1.838 -5.038 1.00 95.88 87 VAL A O 1
ATOM 721 N N . VAL A 1 88 ? -15.672 -1.483 -7.103 1.00 94.94 88 VAL A N 1
ATOM 722 C CA . VAL A 1 88 ? -14.474 -0.804 -7.635 1.00 94.94 88 VAL A CA 1
ATOM 723 C C . VAL A 1 88 ? -14.304 0.601 -7.051 1.00 94.94 88 VAL A C 1
ATOM 725 O O . VAL A 1 88 ? -13.212 0.943 -6.598 1.00 94.94 88 VAL A O 1
ATOM 728 N N . ASP A 1 89 ? -15.380 1.393 -7.050 1.00 95.06 89 ASP A N 1
ATOM 729 C CA . ASP A 1 89 ? -15.386 2.794 -6.623 1.00 95.06 89 ASP A CA 1
ATOM 730 C C . ASP A 1 89 ? -16.364 3.001 -5.466 1.00 95.06 89 ASP A C 1
ATOM 732 O O . ASP A 1 89 ? -17.555 2.702 -5.565 1.00 95.06 89 ASP A O 1
ATOM 736 N N . TYR A 1 90 ? -15.856 3.522 -4.351 1.00 96.00 90 TYR A N 1
ATOM 737 C CA . TYR A 1 90 ? -16.637 3.730 -3.139 1.00 96.00 90 TYR A CA 1
ATOM 738 C C . TYR A 1 90 ? -16.030 4.818 -2.247 1.00 96.00 90 TYR A C 1
ATOM 740 O O . TYR A 1 90 ? -14.828 5.083 -2.278 1.00 96.00 90 TYR A O 1
ATOM 748 N N . SER A 1 91 ? -16.866 5.421 -1.397 1.00 95.06 91 SER A N 1
ATOM 749 C CA . SER A 1 91 ? -16.395 6.215 -0.257 1.00 95.06 91 SER A CA 1
ATOM 750 C C . SER A 1 91 ? -16.149 5.280 0.924 1.00 95.06 91 SER A C 1
ATOM 752 O O . SER A 1 91 ? -17.106 4.802 1.538 1.00 95.06 91 SER A O 1
ATOM 754 N N . PHE A 1 92 ? -14.876 4.990 1.218 1.00 95.38 92 PHE A N 1
ATOM 755 C CA . PHE A 1 92 ? -14.515 4.096 2.324 1.00 95.38 92 PHE A CA 1
ATOM 756 C C . PHE A 1 92 ? -15.056 4.617 3.653 1.00 95.38 92 PHE A C 1
ATOM 758 O O . PHE A 1 92 ? -15.687 3.872 4.390 1.00 95.38 92 PHE A O 1
ATOM 765 N N . GLU A 1 93 ? -14.879 5.912 3.909 1.00 93.44 93 GLU A N 1
ATOM 766 C CA . GLU A 1 93 ? -15.352 6.583 5.115 1.00 93.44 93 GLU A CA 1
ATOM 767 C C . GLU A 1 93 ? -16.850 6.344 5.356 1.00 93.44 93 GLU A C 1
ATOM 769 O O . GLU A 1 93 ? -17.237 5.810 6.394 1.00 93.44 93 GLU A O 1
ATOM 774 N N . ASN A 1 94 ? -17.692 6.654 4.365 1.00 95.12 94 ASN A N 1
ATOM 775 C CA . ASN A 1 94 ? -19.144 6.533 4.502 1.00 95.12 94 ASN A CA 1
ATOM 776 C C . ASN A 1 94 ? -19.593 5.073 4.648 1.00 95.12 94 ASN A C 1
ATOM 778 O O . ASN A 1 94 ? -20.466 4.761 5.462 1.00 95.12 94 ASN A O 1
ATOM 782 N N . ARG A 1 95 ? -19.008 4.159 3.867 1.00 97.12 95 ARG A N 1
ATOM 783 C CA . ARG A 1 95 ? -19.409 2.743 3.876 1.00 97.12 95 ARG A CA 1
ATOM 784 C C . ARG A 1 95 ? -18.899 1.988 5.099 1.00 97.12 95 ARG A C 1
ATOM 786 O O . ARG A 1 95 ? -19.589 1.111 5.611 1.00 97.12 95 ARG A O 1
ATOM 793 N N . PHE A 1 96 ? -17.730 2.355 5.615 1.00 97.38 96 PHE A N 1
ATOM 794 C CA . PHE A 1 96 ? -17.212 1.807 6.864 1.00 97.38 96 PHE A CA 1
ATOM 795 C C . PHE A 1 96 ? -18.010 2.318 8.070 1.00 97.38 96 PHE A C 1
ATOM 797 O O . PHE A 1 96 ? -18.401 1.531 8.938 1.00 97.38 96 PHE A O 1
ATOM 804 N N . ARG A 1 97 ? -18.325 3.623 8.083 1.00 96.12 97 ARG A N 1
ATOM 805 C CA . ARG A 1 97 ? -19.181 4.265 9.091 1.00 96.12 97 ARG A CA 1
ATOM 806 C C . ARG A 1 97 ? -20.541 3.579 9.206 1.00 96.12 97 ARG A C 1
ATOM 808 O O . ARG A 1 97 ? -20.934 3.162 10.290 1.00 96.12 97 ARG A O 1
ATOM 815 N N . THR A 1 98 ? -21.234 3.407 8.081 1.00 96.12 98 THR A N 1
ATOM 816 C CA . THR A 1 98 ? -22.555 2.751 8.036 1.00 96.12 98 THR A CA 1
ATOM 817 C C . THR A 1 98 ? -22.500 1.251 8.322 1.00 96.12 98 THR A C 1
ATOM 819 O O . THR A 1 98 ? -23.516 0.668 8.687 1.00 96.12 98 THR A O 1
ATOM 822 N N . GLY A 1 99 ? -21.326 0.624 8.205 1.00 96.94 99 GLY A N 1
ATOM 823 C CA . GLY A 1 99 ? -21.160 -0.817 8.382 1.00 96.94 99 GLY A CA 1
ATOM 824 C C . GLY A 1 99 ? -21.429 -1.641 7.124 1.00 96.94 99 GLY A C 1
ATOM 825 O O . GLY A 1 99 ? -21.317 -2.859 7.183 1.00 96.94 99 GLY A O 1
ATOM 826 N N . GLU A 1 100 ? -21.724 -1.003 5.986 1.00 97.31 100 GLU A N 1
ATOM 827 C CA . GLU A 1 100 ? -21.842 -1.671 4.680 1.00 97.31 100 GLU A CA 1
ATOM 828 C C . GLU A 1 100 ? -20.517 -2.341 4.270 1.00 97.31 100 GLU A C 1
ATOM 830 O O . GLU A 1 100 ? -20.500 -3.415 3.671 1.00 97.31 100 GLU A O 1
ATOM 835 N N . MET A 1 101 ? -19.390 -1.720 4.630 1.00 97.94 101 MET A N 1
ATOM 836 C CA . MET A 1 101 ? -18.047 -2.281 4.479 1.00 97.94 101 MET A CA 1
ATOM 837 C C . MET A 1 101 ? -17.402 -2.442 5.861 1.00 97.94 101 MET A C 1
ATOM 839 O O . MET A 1 101 ? -16.615 -1.585 6.263 1.00 97.94 101 MET A O 1
ATOM 843 N N . PRO A 1 102 ? -17.733 -3.494 6.636 1.00 97.31 102 PRO A N 1
ATOM 844 C CA . PRO A 1 102 ? -17.293 -3.615 8.029 1.00 97.31 102 PRO A CA 1
ATOM 845 C C . PRO A 1 102 ? -15.794 -3.928 8.173 1.00 97.31 102 PRO A C 1
ATOM 847 O O . PRO A 1 102 ? -15.227 -3.783 9.263 1.00 97.31 102 PRO A O 1
ATOM 850 N N . ILE A 1 103 ? -15.144 -4.329 7.081 1.00 97.44 103 ILE A N 1
ATOM 851 C CA . ILE A 1 103 ? -13.722 -4.651 6.994 1.00 97.44 103 ILE A CA 1
ATOM 852 C C . ILE A 1 103 ? -13.156 -4.178 5.648 1.00 97.44 103 ILE A C 1
ATOM 854 O O . ILE A 1 103 ? -13.846 -4.188 4.626 1.00 97.44 103 ILE A O 1
ATOM 858 N N . GLY A 1 104 ? -11.896 -3.746 5.645 1.00 96.31 104 GLY A N 1
ATOM 859 C CA . GLY A 1 104 ? -11.215 -3.343 4.424 1.00 96.31 104 GLY A CA 1
ATOM 860 C C . GLY A 1 104 ? -9.803 -2.831 4.635 1.00 96.31 104 GLY A C 1
ATOM 861 O O . GLY A 1 104 ? -9.332 -2.701 5.764 1.00 96.31 104 GLY A O 1
ATOM 862 N N . ILE A 1 105 ? -9.151 -2.518 3.520 1.00 96.19 105 ILE A N 1
ATOM 863 C CA . ILE A 1 105 ? -7.810 -1.945 3.465 1.00 96.19 105 ILE A CA 1
ATOM 864 C C . ILE A 1 105 ? -7.914 -0.484 3.044 1.00 96.19 105 ILE A C 1
ATOM 866 O O . ILE A 1 105 ? -8.529 -0.149 2.031 1.00 96.19 105 ILE A O 1
ATOM 870 N N . ALA A 1 106 ? -7.262 0.382 3.809 1.00 93.19 106 ALA A N 1
ATOM 871 C CA . ALA A 1 106 ? -7.124 1.793 3.504 1.00 93.19 106 ALA A CA 1
ATOM 872 C C . ALA A 1 106 ? -5.781 2.306 4.033 1.00 93.19 106 ALA A C 1
ATOM 874 O O . ALA A 1 106 ? -5.157 1.675 4.890 1.00 93.19 106 ALA A O 1
ATOM 875 N N . ASP A 1 107 ? -5.349 3.465 3.540 1.00 89.38 107 ASP A N 1
ATOM 876 C CA . ASP A 1 107 ? -4.197 4.156 4.112 1.00 89.38 107 ASP A CA 1
ATOM 877 C C . ASP A 1 107 ? -4.495 4.487 5.578 1.00 89.38 107 ASP A C 1
ATOM 879 O O . ASP A 1 107 ? -5.617 4.882 5.908 1.00 89.38 107 ASP A O 1
ATOM 883 N N . TYR A 1 108 ? -3.505 4.363 6.466 1.00 86.06 108 TYR A N 1
ATOM 884 C CA . TYR A 1 108 ? -3.724 4.570 7.903 1.00 86.06 108 TYR A CA 1
ATOM 885 C C . TYR A 1 108 ? -4.164 6.003 8.254 1.00 86.06 108 TYR A C 1
ATOM 887 O O . TYR A 1 108 ? -4.735 6.228 9.316 1.00 86.06 108 TYR A O 1
ATOM 895 N N . THR A 1 109 ? -3.971 6.973 7.354 1.00 84.69 109 THR A N 1
ATOM 896 C CA . THR A 1 109 ? -4.553 8.323 7.454 1.00 84.69 109 THR A CA 1
ATOM 897 C C . THR A 1 109 ? -6.080 8.300 7.527 1.00 84.69 109 THR A C 1
ATOM 899 O O . THR A 1 109 ? -6.674 9.143 8.195 1.00 84.69 109 THR A O 1
ATOM 902 N N . SER A 1 110 ? -6.719 7.298 6.916 1.00 89.19 110 SER A N 1
ATOM 903 C CA . SER A 1 110 ? -8.168 7.075 6.994 1.00 89.19 110 SER A CA 1
ATOM 904 C C . SER A 1 110 ? -8.632 6.822 8.426 1.00 89.19 110 SER A C 1
ATOM 906 O O . SER A 1 110 ? -9.774 7.130 8.751 1.00 89.19 110 SER A O 1
ATOM 908 N N . TYR A 1 111 ? -7.753 6.300 9.292 1.00 88.00 111 TYR A N 1
ATOM 909 C CA . TYR A 1 111 ? -8.053 6.111 10.708 1.00 88.00 111 TYR A CA 1
ATOM 910 C C . TYR A 1 111 ? -8.369 7.454 11.375 1.00 88.00 111 TYR A C 1
ATOM 912 O O . TYR A 1 111 ? -9.407 7.596 12.012 1.00 88.00 111 TYR A O 1
ATOM 920 N N . ASN A 1 112 ? -7.509 8.459 11.169 1.00 83.31 112 ASN A N 1
ATOM 921 C CA . ASN A 1 112 ? -7.669 9.786 11.771 1.00 83.31 112 ASN A CA 1
ATOM 922 C C . ASN A 1 112 ? -8.947 10.475 11.282 1.00 83.31 112 ASN A C 1
ATOM 924 O O . ASN A 1 112 ? -9.655 11.095 12.073 1.00 83.31 112 ASN A O 1
ATOM 928 N N . LEU A 1 113 ? -9.253 10.329 9.988 1.00 86.69 113 LEU A N 1
ATOM 929 C CA . LEU A 1 113 ? -10.493 10.833 9.405 1.00 86.69 113 LEU A CA 1
ATOM 930 C C . LEU A 1 113 ? -11.716 10.181 10.071 1.00 86.69 113 LEU A C 1
ATOM 932 O O . LEU A 1 113 ? -12.573 10.891 10.591 1.00 86.69 113 LEU A O 1
ATOM 936 N N . LEU A 1 114 ? -11.753 8.845 10.133 1.00 90.06 114 LEU A N 1
ATOM 937 C CA . LEU A 1 114 ? -12.858 8.079 10.720 1.00 90.06 114 LEU A CA 1
ATOM 938 C C . LEU A 1 114 ? -13.072 8.371 12.208 1.00 90.06 114 LEU A C 1
ATOM 940 O O . LEU A 1 114 ? -14.217 8.473 12.644 1.00 90.06 114 LEU A O 1
ATOM 944 N N . SER A 1 115 ? -11.999 8.538 12.992 1.00 85.12 115 SER A N 1
ATOM 945 C CA . SER A 1 115 ? -12.102 8.854 14.424 1.00 85.12 115 SER A CA 1
ATOM 946 C C . SER A 1 115 ? -12.862 10.156 14.706 1.00 85.12 115 SER A C 1
ATOM 948 O O . SER A 1 115 ? -13.379 10.321 15.808 1.00 85.12 115 SER A O 1
ATOM 950 N N . ILE A 1 116 ? -12.933 11.073 13.736 1.00 84.38 116 ILE A N 1
ATOM 951 C CA . ILE A 1 116 ? -13.633 12.357 13.878 1.00 84.38 116 ILE A CA 1
ATOM 952 C C . ILE A 1 116 ? -14.929 12.408 13.103 1.00 84.38 116 ILE A C 1
ATOM 954 O O . ILE A 1 116 ? -15.903 12.971 13.599 1.00 84.38 116 ILE A O 1
ATOM 958 N N . SER A 1 117 ? -14.957 11.858 11.895 1.00 88.06 117 SER A N 1
ATOM 959 C CA . SER A 1 117 ? -16.163 11.915 11.088 1.00 88.06 11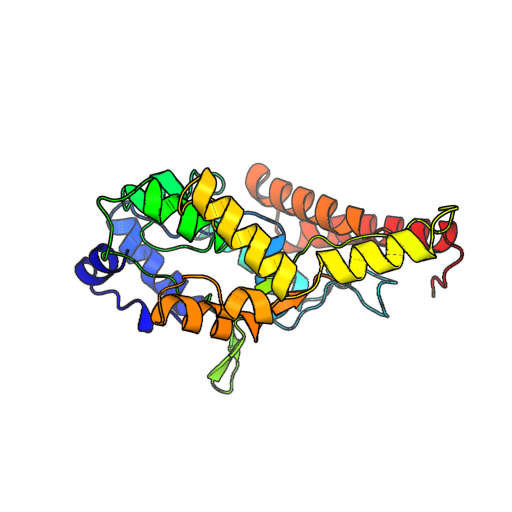7 SER A CA 1
ATOM 960 C C . SER A 1 117 ? -17.227 10.932 11.558 1.00 88.06 117 SER A C 1
ATOM 962 O O . SER A 1 117 ? -18.406 11.199 11.334 1.00 88.06 117 SER A O 1
ATOM 964 N N . ALA A 1 118 ? -16.846 9.856 12.256 1.00 92.19 118 ALA A N 1
ATOM 965 C CA . ALA A 1 118 ? -17.742 8.815 12.753 1.00 92.19 118 ALA A CA 1
ATOM 966 C C . ALA A 1 118 ? -17.567 8.551 14.270 1.00 92.19 118 ALA A C 1
ATOM 968 O O . ALA A 1 118 ? -17.212 7.439 14.675 1.00 92.19 118 ALA A O 1
ATOM 969 N N . PRO A 1 119 ? -17.806 9.549 15.147 1.00 90.75 119 PRO A N 1
ATOM 970 C CA . PRO A 1 119 ? -17.637 9.385 16.593 1.00 90.75 119 PRO A CA 1
ATOM 971 C C . PRO A 1 119 ? -18.586 8.335 17.194 1.00 90.75 119 PRO A C 1
ATOM 973 O O . PRO A 1 119 ? -18.278 7.751 18.230 1.00 90.75 119 PRO A O 1
ATOM 976 N N . GLU A 1 120 ? -19.720 8.053 16.549 1.00 93.88 120 GLU A N 1
ATOM 977 C CA . GLU A 1 120 ? -20.705 7.071 17.009 1.00 93.88 120 GLU A CA 1
ATOM 978 C C . GLU A 1 120 ? -20.230 5.615 16.931 1.00 93.88 120 GLU A C 1
ATOM 980 O O . GLU A 1 120 ? -20.799 4.762 17.606 1.00 93.88 120 GLU A O 1
ATOM 985 N N . ILE A 1 121 ? -19.185 5.323 16.146 1.00 94.62 121 ILE A N 1
ATOM 986 C CA . ILE A 1 121 ? -18.572 3.988 16.104 1.00 94.62 121 ILE A CA 1
ATOM 987 C C . ILE A 1 121 ? -17.317 3.897 16.978 1.00 94.62 121 ILE A C 1
ATOM 989 O O . ILE A 1 121 ? -16.577 2.922 16.886 1.00 94.62 121 ILE A O 1
ATOM 993 N N . ASN A 1 122 ? -17.031 4.893 17.821 1.00 91.19 122 ASN A N 1
ATOM 994 C CA . ASN A 1 122 ? -15.851 4.866 18.683 1.00 91.19 122 ASN A CA 1
ATOM 995 C C . ASN A 1 122 ? -15.846 3.621 19.595 1.00 91.19 122 ASN A C 1
ATOM 997 O O . ASN A 1 122 ? -16.850 3.286 20.216 1.00 91.19 122 ASN A O 1
ATOM 1001 N N . GLY A 1 123 ? -14.712 2.918 19.651 1.00 90.81 123 GLY A N 1
ATOM 1002 C CA . GLY A 1 123 ? -14.574 1.645 20.369 1.00 90.81 123 GLY A CA 1
ATOM 1003 C C . GLY A 1 123 ? -15.183 0.423 19.665 1.00 90.81 123 GLY A C 1
ATOM 1004 O O . GLY A 1 123 ? -15.003 -0.691 20.146 1.00 90.81 123 GLY A O 1
ATOM 1005 N N . LEU A 1 124 ? -15.853 0.598 18.519 1.00 94.81 124 LEU A N 1
ATOM 1006 C CA . LEU A 1 124 ? -16.486 -0.484 17.747 1.00 94.81 124 LEU A CA 1
ATOM 1007 C C . LEU A 1 124 ? -15.643 -0.946 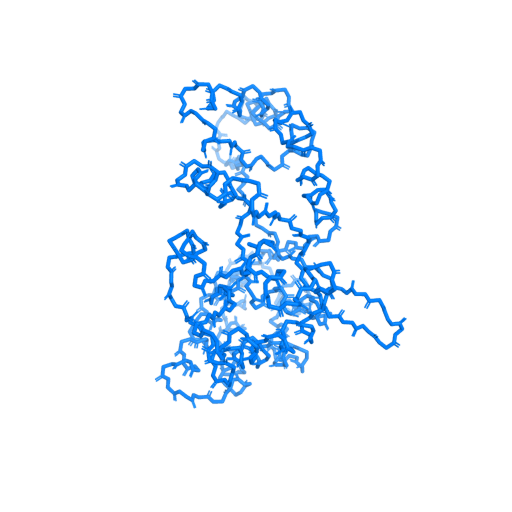16.547 1.00 94.81 124 LEU A C 1
ATOM 1009 O O . LEU A 1 124 ? -16.084 -1.715 15.692 1.00 94.81 124 LEU A O 1
ATOM 1013 N N . TRP A 1 125 ? -14.414 -0.459 16.420 1.00 93.44 125 TRP A N 1
ATOM 1014 C CA . TRP A 1 125 ? -13.503 -0.851 15.353 1.00 93.44 125 TRP A CA 1
ATOM 1015 C C . TRP A 1 125 ? -12.053 -0.704 15.788 1.00 93.44 125 TRP A C 1
ATOM 1017 O O . TRP A 1 125 ? -11.732 -0.094 16.803 1.00 93.44 125 TRP A O 1
ATOM 1027 N N . THR A 1 126 ? -11.172 -1.300 14.996 1.00 91.81 126 THR A N 1
ATOM 1028 C CA . THR A 1 126 ? -9.731 -1.243 15.190 1.00 91.81 126 THR A CA 1
ATOM 1029 C C . THR A 1 126 ? -9.042 -1.367 13.835 1.00 91.81 126 THR A C 1
ATOM 1031 O O . THR A 1 126 ? -9.684 -1.730 12.844 1.00 91.81 126 THR A O 1
ATOM 1034 N N . MET A 1 127 ? -7.742 -1.085 13.797 1.00 91.94 127 MET A N 1
ATOM 1035 C CA . MET A 1 127 ? -6.877 -1.440 12.677 1.00 91.94 127 MET A CA 1
ATOM 1036 C C . MET A 1 127 ? -5.933 -2.569 13.070 1.00 91.94 127 MET A C 1
ATOM 1038 O O . MET A 1 127 ? -5.537 -2.693 14.226 1.00 91.94 127 MET A O 1
ATOM 1042 N N . THR A 1 128 ? -5.545 -3.373 12.091 1.00 93.94 128 THR A N 1
ATOM 1043 C CA . THR A 1 128 ? -4.560 -4.444 12.244 1.00 93.94 128 THR A CA 1
ATOM 1044 C C . THR A 1 128 ? -3.713 -4.544 10.974 1.00 93.94 128 THR A C 1
ATOM 1046 O O . THR A 1 128 ? -3.873 -3.737 10.056 1.00 93.94 128 THR A O 1
ATOM 1049 N N . GLN A 1 129 ? -2.770 -5.483 10.939 1.00 94.81 129 GLN A N 1
ATOM 1050 C CA . GLN A 1 129 ? -1.941 -5.733 9.761 1.00 94.81 129 GLN A CA 1
ATOM 1051 C C . GLN A 1 129 ? -2.797 -6.217 8.585 1.00 94.81 129 GLN A C 1
ATOM 1053 O O . GLN A 1 129 ? -3.814 -6.882 8.784 1.00 94.81 129 GLN A O 1
ATOM 1058 N N . ILE A 1 130 ? -2.372 -5.915 7.358 1.00 96.38 130 ILE A N 1
ATOM 1059 C CA . ILE A 1 130 ? -3.057 -6.427 6.169 1.00 96.38 130 ILE A CA 1
ATOM 1060 C C . ILE A 1 130 ? -2.937 -7.960 6.098 1.00 96.38 130 ILE A C 1
ATOM 1062 O O . ILE A 1 130 ? -1.948 -8.517 6.595 1.00 96.38 130 ILE A O 1
ATOM 1066 N N . PRO A 1 131 ? -3.908 -8.652 5.475 1.00 97.56 131 PRO A N 1
ATOM 1067 C CA . PRO A 1 131 ? -3.768 -10.068 5.170 1.00 97.56 131 PRO A CA 1
ATOM 1068 C C . PRO A 1 131 ? -2.597 -10.306 4.209 1.00 97.56 131 PRO A C 1
ATOM 1070 O O . PRO A 1 131 ? -2.217 -9.438 3.413 1.00 97.56 131 PRO A O 1
ATOM 1073 N N . GLY A 1 132 ? -2.014 -11.496 4.316 1.00 98.06 132 GLY A N 1
ATOM 1074 C CA . GLY A 1 132 ? -0.917 -11.942 3.469 1.00 98.06 132 GLY A CA 1
ATOM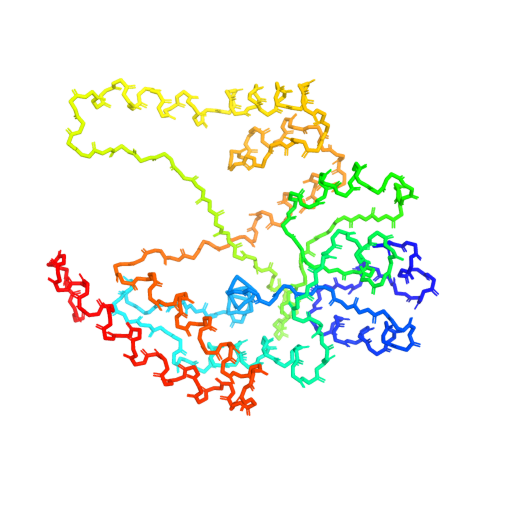 1075 C C . GLY A 1 132 ? -1.234 -13.193 2.661 1.00 98.06 132 GLY A C 1
ATOM 1076 O O . GLY A 1 132 ? -2.334 -13.742 2.717 1.00 98.06 132 GLY A O 1
ATOM 1077 N N . LEU A 1 133 ? -0.233 -13.677 1.934 1.00 97.81 133 LEU A N 1
ATOM 1078 C CA . LEU A 1 133 ? -0.262 -15.002 1.321 1.00 97.81 133 LEU A CA 1
ATOM 1079 C C . LEU A 1 133 ? 0.556 -15.981 2.150 1.00 97.81 133 LEU A C 1
ATOM 1081 O O . LEU A 1 133 ? 1.649 -15.652 2.614 1.00 97.81 133 LEU A O 1
ATOM 1085 N N . LYS A 1 134 ? -0.001 -17.173 2.351 1.00 96.38 134 LYS A N 1
ATOM 1086 C CA . LYS A 1 134 ? 0.621 -18.244 3.122 1.00 96.38 134 LYS A CA 1
ATOM 1087 C C . LYS A 1 134 ? 1.447 -19.137 2.196 1.00 96.38 134 LYS A C 1
ATOM 1089 O O . LYS A 1 134 ? 0.945 -19.566 1.161 1.00 96.38 134 LYS A O 1
ATOM 1094 N N . ASP A 1 135 ? 2.697 -19.406 2.561 1.00 92.62 135 ASP A N 1
ATOM 1095 C CA . ASP A 1 135 ? 3.547 -20.367 1.852 1.00 92.62 135 ASP A CA 1
ATOM 1096 C C . ASP A 1 135 ? 3.300 -21.818 2.320 1.00 92.62 135 ASP A C 1
ATOM 1098 O O . ASP A 1 135 ? 2.562 -22.074 3.277 1.00 92.62 135 ASP A O 1
ATOM 1102 N N . GLU A 1 136 ? 3.938 -22.786 1.656 1.00 91.44 136 GLU A N 1
ATOM 1103 C CA . GLU A 1 136 ? 3.841 -24.218 1.993 1.00 91.44 136 GLU A CA 1
ATOM 1104 C C . GLU A 1 136 ? 4.311 -24.539 3.424 1.00 91.44 136 GLU A C 1
ATOM 1106 O O . GLU A 1 136 ? 3.855 -25.508 4.028 1.00 91.44 136 GLU A O 1
ATOM 1111 N N . ASN A 1 137 ? 5.189 -23.704 3.989 1.00 92.19 137 ASN A N 1
ATOM 1112 C CA . ASN A 1 137 ? 5.724 -23.850 5.344 1.00 92.19 137 ASN A CA 1
ATOM 1113 C C . ASN A 1 137 ? 4.844 -23.165 6.404 1.00 92.19 137 ASN A C 1
ATOM 1115 O O . ASN A 1 137 ? 5.125 -23.247 7.599 1.00 92.19 137 ASN A O 1
ATOM 1119 N N . GLY A 1 138 ? 3.778 -22.486 5.981 1.00 92.50 138 GLY A N 1
ATOM 1120 C CA . GLY A 1 138 ? 2.857 -21.762 6.840 1.00 92.50 138 GLY A CA 1
ATOM 1121 C C . GLY A 1 138 ? 3.285 -20.344 7.216 1.00 92.50 138 GLY A C 1
ATOM 1122 O O . GLY A 1 138 ? 2.597 -19.722 8.028 1.00 92.50 138 GLY A O 1
ATOM 1123 N N . ASN A 1 139 ? 4.355 -19.808 6.625 1.00 95.25 139 ASN A N 1
ATOM 1124 C CA . ASN A 1 139 ? 4.730 -18.408 6.798 1.00 95.25 139 ASN A CA 1
ATOM 1125 C C . ASN A 1 139 ? 3.769 -17.514 6.017 1.00 95.25 139 ASN A C 1
ATOM 1127 O O . ASN A 1 139 ? 3.400 -17.824 4.887 1.00 95.25 139 ASN A O 1
ATOM 1131 N N . ILE A 1 140 ? 3.400 -16.376 6.602 1.00 97.31 140 ILE A N 1
ATOM 1132 C CA . ILE A 1 140 ? 2.510 -15.404 5.965 1.00 97.31 140 ILE A CA 1
ATOM 1133 C C . ILE A 1 140 ? 3.334 -14.214 5.484 1.00 97.31 140 ILE A C 1
ATOM 1135 O O . ILE A 1 140 ? 3.915 -13.481 6.284 1.00 97.31 140 ILE A O 1
ATOM 1139 N N . ASN A 1 141 ? 3.339 -13.997 4.172 1.00 97.75 141 ASN A N 1
ATOM 1140 C CA . ASN A 1 141 ? 3.887 -12.801 3.556 1.00 97.75 141 ASN A CA 1
ATOM 1141 C C . ASN A 1 141 ? 2.789 -11.736 3.443 1.00 97.75 141 ASN A C 1
ATOM 1143 O O . ASN A 1 141 ? 1.960 -11.789 2.536 1.00 97.75 141 ASN A O 1
ATOM 1147 N N . ASN A 1 142 ? 2.786 -10.769 4.362 1.00 97.38 142 ASN A N 1
ATOM 1148 C CA . ASN A 1 142 ? 1.845 -9.643 4.385 1.00 97.38 142 ASN A CA 1
ATOM 1149 C C . ASN A 1 142 ? 2.496 -8.306 3.995 1.00 97.38 142 ASN A C 1
ATOM 1151 O O . ASN A 1 142 ? 2.149 -7.246 4.529 1.00 97.38 142 ASN A O 1
ATOM 1155 N N . VAL A 1 143 ? 3.465 -8.352 3.075 1.00 97.56 143 VAL A N 1
ATOM 1156 C CA . VAL A 1 143 ? 4.108 -7.145 2.552 1.00 97.56 143 VAL A CA 1
ATOM 1157 C C . VAL A 1 143 ? 3.064 -6.190 1.972 1.00 97.56 143 VAL A C 1
ATOM 1159 O O . VAL A 1 143 ? 2.209 -6.589 1.180 1.00 97.56 143 VAL A O 1
ATOM 1162 N N . ALA A 1 144 ? 3.165 -4.917 2.352 1.00 95.19 144 ALA A N 1
ATOM 1163 C CA . ALA A 1 144 ? 2.416 -3.820 1.751 1.00 95.19 144 ALA A CA 1
ATOM 1164 C C . ALA A 1 144 ? 3.366 -2.916 0.947 1.00 95.19 144 ALA A C 1
ATOM 1166 O O . ALA A 1 144 ? 4.509 -2.692 1.366 1.00 95.19 144 ALA A O 1
ATOM 1167 N N . PRO A 1 145 ? 2.932 -2.367 -0.199 1.00 93.38 145 PRO A N 1
ATOM 1168 C CA . PRO A 1 145 ? 3.717 -1.367 -0.898 1.00 93.38 145 PRO A CA 1
ATOM 1169 C C . PRO A 1 145 ? 3.799 -0.091 -0.062 1.00 93.38 145 PRO A C 1
ATOM 1171 O O . PRO A 1 145 ? 2.818 0.329 0.554 1.00 93.38 145 PRO A O 1
ATOM 1174 N N . SER A 1 146 ? 4.958 0.555 -0.081 1.00 89.31 146 SER A N 1
ATOM 1175 C CA . SER A 1 146 ? 5.128 1.888 0.484 1.00 89.31 146 SER A CA 1
ATOM 1176 C C . SER A 1 146 ? 5.434 2.910 -0.604 1.00 89.31 146 SER A C 1
ATOM 1178 O O . SER A 1 146 ? 6.185 2.666 -1.552 1.00 89.31 146 SER A O 1
ATOM 1180 N N . SER A 1 147 ? 4.843 4.086 -0.439 1.00 79.94 147 SER A N 1
ATOM 1181 C CA . SER A 1 147 ? 5.167 5.299 -1.182 1.00 79.94 147 SER A CA 1
ATOM 1182 C C . SER A 1 147 ? 5.428 6.422 -0.189 1.00 79.94 147 SER A C 1
ATOM 1184 O O . SER A 1 147 ? 4.905 6.404 0.925 1.00 79.94 147 SER A O 1
ATOM 1186 N N . GLY A 1 148 ? 6.204 7.418 -0.595 1.00 82.50 148 GLY A N 1
ATOM 1187 C CA . GLY A 1 148 ? 6.484 8.577 0.237 1.00 82.50 148 GLY A CA 1
ATOM 1188 C C . GLY A 1 148 ? 6.821 9.794 -0.605 1.00 82.50 148 GLY A C 1
ATOM 1189 O O . GLY A 1 148 ? 7.143 9.680 -1.787 1.00 82.50 148 GLY A O 1
ATOM 1190 N N . ALA A 1 149 ? 6.745 10.956 0.029 1.00 84.50 149 ALA A N 1
ATOM 1191 C CA . ALA A 1 149 ? 7.316 12.184 -0.493 1.00 84.50 149 ALA A CA 1
ATOM 1192 C C . ALA A 1 149 ? 8.687 12.410 0.154 1.00 84.50 149 ALA A C 1
ATOM 1194 O O . ALA A 1 149 ? 8.909 12.034 1.306 1.00 84.50 149 ALA A O 1
ATOM 1195 N N . GLY A 1 150 ? 9.598 13.029 -0.588 1.00 89.31 150 GLY A N 1
ATOM 1196 C CA . GLY A 1 150 ? 10.921 13.401 -0.102 1.00 89.31 150 GLY A CA 1
ATOM 1197 C C . GLY A 1 150 ? 11.282 14.816 -0.531 1.00 89.31 150 GLY A C 1
ATOM 1198 O O . GLY A 1 150 ? 10.721 15.351 -1.488 1.00 89.31 150 GLY A O 1
ATOM 1199 N N . CYS A 1 151 ? 12.230 15.418 0.178 1.00 92.81 151 CYS A N 1
ATOM 1200 C CA . CYS A 1 151 ? 12.828 16.682 -0.228 1.00 92.81 151 CYS A CA 1
ATOM 1201 C C . CYS A 1 151 ? 13.872 16.431 -1.322 1.00 92.81 151 CYS A C 1
ATOM 1203 O O . CYS A 1 151 ? 14.697 15.525 -1.199 1.00 92.81 151 CYS A O 1
ATOM 1205 N N . VAL A 1 152 ? 13.851 17.247 -2.375 1.00 94.94 152 VAL A N 1
ATOM 1206 C CA . VAL A 1 152 ? 14.801 17.163 -3.490 1.00 94.94 152 VAL A CA 1
ATOM 1207 C C . VAL A 1 152 ? 15.587 18.465 -3.566 1.00 94.94 152 VAL A C 1
ATOM 1209 O O . VAL A 1 152 ? 14.998 19.538 -3.681 1.00 94.94 152 VAL A O 1
ATOM 1212 N N . LEU A 1 153 ? 16.918 18.363 -3.527 1.00 96.81 153 LEU A N 1
ATOM 1213 C CA . LEU A 1 153 ? 17.817 19.482 -3.793 1.00 96.81 153 LEU A CA 1
ATOM 1214 C C . LEU A 1 153 ? 18.160 19.512 -5.282 1.00 96.81 153 LEU A C 1
ATOM 1216 O O . LEU A 1 153 ? 18.792 18.591 -5.801 1.00 96.81 153 LEU A O 1
ATOM 1220 N N . MET A 1 154 ? 17.756 20.579 -5.965 1.00 96.44 154 MET A N 1
ATOM 1221 C CA . MET A 1 154 ? 18.082 20.773 -7.376 1.00 96.44 154 MET A CA 1
ATOM 1222 C C . MET A 1 154 ? 19.588 21.008 -7.546 1.00 96.44 154 MET A C 1
ATOM 1224 O O . MET A 1 154 ? 20.162 21.863 -6.868 1.00 96.44 154 MET A O 1
ATOM 1228 N N . SER A 1 155 ? 20.219 20.291 -8.483 1.00 95.00 155 SER A N 1
ATOM 1229 C CA . SER A 1 155 ? 21.663 20.397 -8.765 1.00 95.00 155 SER A CA 1
ATOM 1230 C C . SER A 1 155 ? 22.103 21.817 -9.115 1.00 95.00 155 SER A C 1
ATOM 1232 O O . SER A 1 155 ? 23.221 22.220 -8.797 1.00 95.00 155 SER A O 1
ATOM 1234 N N . ASP A 1 156 ? 21.207 22.587 -9.723 1.00 97.00 156 ASP A N 1
ATOM 1235 C CA . ASP A 1 156 ? 21.490 23.929 -10.227 1.00 97.00 156 ASP A CA 1
ATOM 1236 C C . ASP A 1 156 ? 21.220 25.015 -9.177 1.00 97.00 156 ASP A C 1
ATOM 1238 O O . ASP A 1 156 ? 21.393 26.199 -9.453 1.00 97.00 156 ASP A O 1
ATOM 1242 N N . SER A 1 157 ? 20.819 24.633 -7.955 1.00 97.19 157 SER A N 1
ATOM 1243 C CA . SER A 1 157 ? 20.628 25.591 -6.864 1.00 97.19 157 SER A CA 1
ATOM 1244 C C . SER A 1 157 ? 21.939 26.338 -6.566 1.00 97.19 157 SER A C 1
ATOM 1246 O O . SER A 1 157 ? 22.980 25.680 -6.413 1.00 97.19 157 SER A O 1
ATOM 1248 N N . PRO A 1 158 ? 21.912 27.680 -6.445 1.00 97.31 158 PRO A N 1
ATOM 1249 C CA . PRO A 1 158 ? 23.051 28.461 -5.969 1.00 97.31 158 PRO A CA 1
ATOM 1250 C C . PRO A 1 158 ? 23.207 28.426 -4.437 1.00 97.31 158 PRO A C 1
ATOM 1252 O O . PRO A 1 158 ? 24.232 28.872 -3.939 1.00 97.31 158 PRO A O 1
ATOM 1255 N N . HIS A 1 159 ? 22.225 27.880 -3.708 1.00 97.69 159 HIS A N 1
ATOM 1256 C CA . HIS A 1 159 ? 22.180 27.801 -2.239 1.00 97.69 159 HIS A CA 1
ATOM 1257 C C . HIS A 1 159 ? 22.159 26.337 -1.780 1.00 97.69 159 HIS A C 1
ATOM 1259 O O . HIS A 1 159 ? 21.156 25.848 -1.252 1.00 97.69 159 HIS A O 1
ATOM 1265 N N . LYS A 1 160 ? 23.200 25.565 -2.118 1.00 97.69 160 LYS A N 1
ATOM 1266 C CA . LYS A 1 160 ? 23.206 24.112 -1.867 1.00 97.69 160 LYS A CA 1
ATOM 1267 C C . LYS A 1 160 ? 23.366 23.805 -0.387 1.00 97.69 160 LYS A C 1
ATOM 1269 O O . LYS A 1 160 ? 22.679 22.927 0.130 1.00 97.69 160 LYS A O 1
ATOM 1274 N N . GLU A 1 161 ? 24.256 24.528 0.275 1.00 97.75 161 GLU A N 1
ATOM 1275 C CA . GLU A 1 161 ? 24.587 24.365 1.681 1.00 97.75 161 GLU A CA 1
ATOM 1276 C C . GLU A 1 161 ? 23.383 24.716 2.562 1.00 97.75 161 GLU A C 1
ATOM 1278 O O . GLU A 1 161 ? 22.968 23.905 3.387 1.00 97.75 161 GLU A O 1
ATOM 1283 N N . GLU A 1 162 ? 22.748 25.869 2.340 1.00 98.06 162 GLU A N 1
ATOM 1284 C CA . GLU A 1 162 ? 21.587 26.304 3.121 1.00 98.06 162 GLU A CA 1
ATOM 1285 C C . GLU A 1 162 ? 20.379 25.392 2.894 1.00 98.06 162 GLU A C 1
ATOM 1287 O O . GLU A 1 162 ? 19.683 25.025 3.843 1.00 98.06 162 GLU A O 1
ATOM 1292 N N . ALA A 1 163 ? 20.143 24.974 1.646 1.00 97.94 163 ALA A N 1
ATOM 1293 C CA . ALA A 1 163 ? 19.073 24.034 1.340 1.00 97.94 163 ALA A CA 1
ATOM 1294 C C . ALA A 1 163 ? 19.321 22.656 1.977 1.00 97.94 163 ALA A C 1
ATOM 1296 O O . ALA A 1 163 ? 18.375 22.020 2.443 1.00 97.94 163 ALA A O 1
ATOM 1297 N N . TRP A 1 164 ? 20.576 22.203 2.053 1.00 97.38 164 TRP A N 1
ATOM 1298 C CA . TRP A 1 164 ? 20.930 20.966 2.747 1.00 97.38 164 TRP A CA 1
ATOM 1299 C C . TRP A 1 164 ? 20.690 21.058 4.257 1.00 97.38 164 TRP A C 1
ATOM 1301 O O . TRP A 1 164 ? 20.093 20.148 4.840 1.00 97.38 164 TRP A O 1
ATOM 1311 N N . GLU A 1 165 ? 21.087 22.163 4.893 1.00 98.25 165 GLU A N 1
ATOM 1312 C CA . GLU A 1 165 ? 20.788 22.404 6.309 1.00 98.25 165 GLU A CA 1
ATOM 1313 C C . GLU A 1 165 ? 19.278 22.441 6.568 1.00 98.25 165 GLU A C 1
ATOM 1315 O O . GLU A 1 165 ? 18.799 21.790 7.499 1.00 98.25 165 GLU A O 1
ATOM 1320 N N . PHE A 1 166 ? 18.509 23.103 5.697 1.00 97.69 166 PHE A N 1
ATOM 1321 C CA . PHE A 1 166 ? 17.049 23.106 5.774 1.00 97.69 166 PHE A CA 1
ATOM 1322 C C . PHE A 1 166 ? 16.462 21.696 5.654 1.00 97.69 166 PHE A C 1
ATOM 1324 O O . PHE A 1 166 ? 15.603 21.320 6.446 1.00 97.69 166 PHE A O 1
ATOM 1331 N N . MET A 1 167 ? 16.929 20.889 4.697 1.00 97.38 167 MET A N 1
ATOM 1332 C CA . MET A 1 167 ? 16.447 19.517 4.515 1.00 97.38 167 MET A CA 1
ATOM 1333 C C . MET A 1 167 ? 16.717 18.647 5.748 1.00 97.38 167 MET A C 1
ATOM 1335 O O . MET A 1 167 ? 15.829 17.903 6.171 1.00 97.38 167 MET A O 1
ATOM 1339 N N . LYS A 1 168 ? 17.905 18.756 6.359 1.00 97.00 168 LYS A N 1
ATOM 1340 C CA . LYS A 1 168 ? 18.229 18.051 7.611 1.00 97.00 168 LYS A CA 1
ATOM 1341 C C . LYS A 1 168 ? 17.336 18.502 8.762 1.00 97.00 168 LYS A C 1
ATOM 1343 O O . LYS A 1 168 ? 16.793 17.659 9.470 1.00 97.00 168 LYS A O 1
ATOM 1348 N N . TRP A 1 169 ? 17.169 19.814 8.932 1.00 97.56 169 TRP A N 1
ATOM 1349 C CA . TRP A 1 169 ? 16.284 20.381 9.948 1.00 97.56 169 TRP A CA 1
ATOM 1350 C C . TRP A 1 169 ? 14.851 19.878 9.761 1.00 97.56 169 TRP A C 1
ATOM 1352 O O . TRP A 1 169 ? 14.287 19.279 10.676 1.00 97.56 169 TRP A O 1
ATOM 1362 N N . TRP A 1 170 ? 14.298 20.024 8.556 1.00 96.19 170 TRP A N 1
ATOM 1363 C CA . TRP A 1 170 ? 12.914 19.677 8.250 1.00 96.19 170 TRP A CA 1
ATOM 1364 C C . TRP A 1 170 ? 12.627 18.192 8.464 1.00 96.19 170 TRP A C 1
ATOM 1366 O O . TRP A 1 170 ? 11.577 17.843 8.992 1.00 96.19 170 TRP A O 1
ATOM 1376 N N . THR A 1 171 ? 13.559 17.312 8.090 1.00 95.12 171 THR A N 1
ATOM 1377 C CA . THR A 1 171 ? 13.385 15.852 8.204 1.00 95.12 171 THR A CA 1
ATOM 1378 C C . THR A 1 171 ? 13.756 15.283 9.577 1.00 95.12 171 THR A C 1
ATOM 1380 O O . THR A 1 171 ? 13.515 14.098 9.837 1.00 95.12 171 THR A O 1
ATOM 1383 N N . SER A 1 172 ? 14.302 16.105 10.477 1.00 96.06 172 SER A N 1
ATOM 1384 C CA . SER A 1 172 ? 14.674 15.688 11.829 1.00 96.06 172 SER A CA 1
ATOM 1385 C C . SER A 1 172 ? 13.460 15.280 12.669 1.00 96.06 172 SER A C 1
ATOM 1387 O O . SER A 1 172 ? 12.349 15.787 12.504 1.00 96.06 172 SER A O 1
ATOM 1389 N N . SER A 1 173 ? 13.671 14.349 13.599 1.00 96.06 173 SER A N 1
ATOM 1390 C CA . SER A 1 173 ? 12.589 13.759 14.395 1.00 96.06 173 SER A CA 1
ATOM 1391 C C . SER A 1 173 ? 11.878 14.779 15.283 1.00 96.06 173 SER A C 1
ATOM 1393 O O . SER A 1 173 ? 10.658 14.727 15.408 1.00 96.06 173 SER A O 1
ATOM 1395 N N . GLU A 1 174 ? 12.627 15.720 15.863 1.00 96.00 174 GLU A N 1
ATOM 1396 C CA . GLU A 1 174 ? 12.082 16.797 16.694 1.00 96.00 174 GLU A CA 1
ATOM 1397 C C . GLU A 1 174 ? 11.145 17.701 15.889 1.00 96.00 174 GLU A C 1
ATOM 1399 O O . GLU A 1 174 ? 10.013 17.943 16.304 1.00 96.00 174 GLU A O 1
ATOM 1404 N N . ILE A 1 175 ? 11.586 18.147 14.711 1.00 96.12 175 ILE A N 1
ATOM 1405 C CA . ILE A 1 175 ? 10.824 19.078 13.875 1.00 96.12 175 ILE A CA 1
ATOM 1406 C C . ILE A 1 175 ? 9.602 18.397 13.268 1.00 96.12 175 ILE A C 1
ATOM 1408 O O . ILE A 1 175 ? 8.511 18.960 13.303 1.00 96.12 175 ILE A O 1
ATOM 1412 N N . GLN A 1 176 ? 9.741 17.156 12.797 1.00 95.00 176 GLN A N 1
ATOM 1413 C CA . GLN A 1 176 ? 8.614 16.363 12.302 1.00 95.00 176 GLN A CA 1
ATOM 1414 C C . GLN A 1 176 ? 7.563 16.105 13.393 1.00 95.00 176 GLN A C 1
ATOM 1416 O O . GLN A 1 176 ? 6.361 16.149 13.119 1.00 95.00 176 GLN A O 1
ATOM 1421 N N . TYR A 1 177 ? 7.997 15.875 14.635 1.00 93.81 177 TYR A N 1
ATOM 1422 C CA . TYR A 1 177 ? 7.098 15.743 15.779 1.00 93.81 177 TYR A CA 1
ATOM 1423 C C . TYR A 1 177 ? 6.430 17.073 16.154 1.00 93.81 177 TYR A C 1
ATOM 1425 O O . TYR A 1 177 ? 5.211 17.096 16.336 1.00 93.81 177 TYR A O 1
ATOM 1433 N N . SER A 1 178 ? 7.186 18.179 16.231 1.00 94.50 178 SER A N 1
ATOM 1434 C CA . SER A 1 178 ? 6.627 19.507 16.535 1.00 94.50 178 SER A CA 1
ATOM 1435 C C . SER A 1 178 ? 5.585 19.907 15.500 1.00 94.50 178 SER A C 1
ATOM 1437 O O . SER A 1 178 ? 4.463 20.246 15.868 1.00 94.50 178 SER A O 1
ATOM 1439 N N . TYR A 1 179 ? 5.911 19.743 14.214 1.00 93.25 179 TYR A N 1
ATOM 1440 C CA . TYR A 1 179 ? 4.990 19.994 13.113 1.00 93.25 179 TYR A CA 1
ATOM 1441 C C . TYR A 1 179 ? 3.700 19.182 13.261 1.00 93.25 179 TYR A C 1
ATOM 1443 O O . TYR A 1 179 ? 2.611 19.748 13.225 1.00 93.25 179 TYR A O 1
ATOM 1451 N N . GLY A 1 180 ? 3.805 17.869 13.499 1.00 90.31 180 GLY A N 1
ATOM 1452 C CA . GLY A 1 180 ? 2.633 17.013 13.685 1.00 90.31 180 GLY A CA 1
ATOM 1453 C C . GLY A 1 180 ? 1.757 17.428 14.871 1.00 90.31 180 GLY A C 1
ATOM 1454 O O . GLY A 1 180 ? 0.532 17.425 14.753 1.00 90.31 180 GLY A O 1
ATOM 1455 N N . ARG A 1 181 ? 2.367 17.832 15.993 1.00 90.62 181 ARG A N 1
ATOM 1456 C CA . ARG A 1 181 ? 1.628 18.321 17.165 1.00 90.62 181 ARG A CA 1
ATOM 1457 C C . ARG A 1 181 ? 0.943 19.659 16.932 1.00 90.62 181 ARG A C 1
ATOM 1459 O O . ARG A 1 181 ? -0.193 19.827 17.358 1.00 90.62 181 ARG A O 1
ATOM 1466 N N . GLU A 1 182 ? 1.629 20.612 16.311 1.00 91.81 182 GLU A N 1
ATOM 1467 C CA . GLU A 1 182 ? 1.067 21.933 16.013 1.00 91.81 182 GLU A CA 1
ATOM 1468 C C . GLU A 1 182 ? -0.098 21.814 15.030 1.00 91.81 182 GLU A C 1
ATOM 1470 O O . GLU A 1 182 ? -1.141 22.440 15.217 1.00 91.81 182 GLU A O 1
ATOM 1475 N N . LEU A 1 183 ? 0.042 20.935 14.037 1.00 88.12 183 LEU A N 1
ATOM 1476 C CA . LEU A 1 183 ? -1.007 20.632 13.075 1.00 88.12 183 LEU A CA 1
ATOM 1477 C C . LEU A 1 183 ? -2.265 20.077 13.766 1.00 88.12 183 LEU A C 1
ATOM 1479 O O . LEU A 1 183 ? -3.370 20.559 13.516 1.00 88.12 183 LEU A O 1
ATOM 1483 N N . GLU A 1 184 ? -2.093 19.119 14.683 1.00 87.06 184 GLU A N 1
ATOM 1484 C CA . GLU A 1 184 ? -3.179 18.548 15.493 1.00 87.06 184 GLU A CA 1
ATOM 1485 C C . GLU A 1 184 ? -3.774 19.574 16.481 1.00 87.06 184 GLU A C 1
ATOM 1487 O O . GLU A 1 184 ? -4.984 19.584 16.693 1.00 87.06 184 GLU A O 1
ATOM 1492 N N . ALA A 1 185 ? -2.971 20.488 17.037 1.00 87.75 185 ALA A N 1
ATOM 1493 C CA . ALA A 1 185 ? -3.452 21.542 17.936 1.00 87.75 185 ALA A CA 1
ATOM 1494 C C . ALA A 1 185 ? -4.334 22.583 17.225 1.00 87.75 185 ALA A C 1
ATOM 1496 O O . ALA A 1 185 ? -5.280 23.095 17.821 1.00 87.75 185 ALA A O 1
ATOM 1497 N N . VAL A 1 186 ? -4.033 22.893 15.960 1.00 87.56 186 VAL A N 1
ATOM 1498 C CA . VAL A 1 186 ? -4.772 23.891 15.170 1.00 87.56 186 VAL A CA 1
ATOM 1499 C C . VAL A 1 186 ? -5.997 23.283 14.486 1.00 87.56 186 VAL A C 1
ATOM 1501 O O . VAL A 1 186 ? -7.061 23.897 14.479 1.00 87.56 186 VAL A O 1
ATOM 1504 N N . MET A 1 187 ? -5.860 22.093 13.896 1.00 83.44 187 MET A N 1
ATOM 1505 C CA . MET A 1 187 ? -6.896 21.487 13.044 1.00 83.44 187 MET A CA 1
ATOM 1506 C C . MET A 1 187 ? -7.625 20.308 13.706 1.00 83.44 187 MET A C 1
ATOM 1508 O O . MET A 1 187 ? -8.529 19.720 13.112 1.00 83.44 187 MET A O 1
ATOM 1512 N N . GLY A 1 188 ? -7.257 19.968 14.942 1.00 81.75 188 GLY A N 1
ATOM 1513 C CA . GLY A 1 188 ? -7.800 18.840 15.688 1.00 81.75 188 GLY A CA 1
ATOM 1514 C C . GLY A 1 188 ? -7.194 17.485 15.287 1.00 81.75 188 GLY A C 1
ATOM 1515 O O . GLY A 1 188 ? -6.368 17.401 14.373 1.00 81.75 188 GLY A O 1
ATOM 1516 N N . PRO A 1 189 ? -7.629 16.385 15.933 1.00 75.69 189 PRO A N 1
ATOM 1517 C CA . PRO A 1 189 ? -7.025 15.056 15.756 1.00 75.69 189 PRO A CA 1
ATOM 1518 C C . PRO A 1 189 ? -7.079 14.476 14.328 1.00 75.69 189 PRO A C 1
ATOM 1520 O O . PRO A 1 189 ? -6.331 13.551 14.018 1.00 75.69 189 PRO A O 1
ATOM 1523 N N . ALA A 1 190 ? -7.908 15.022 13.428 1.00 73.44 190 ALA A N 1
ATOM 1524 C CA . ALA A 1 190 ? -8.065 14.534 12.046 1.00 73.44 190 ALA A CA 1
ATOM 1525 C C . ALA A 1 190 ? -6.833 14.877 11.223 1.00 73.44 190 ALA A C 1
ATOM 1527 O O . ALA A 1 190 ? -6.478 14.169 10.284 1.00 73.44 190 ALA A O 1
ATOM 1528 N N . ALA A 1 191 ? -6.170 15.961 11.610 1.00 77.00 191 ALA A N 1
ATOM 1529 C CA . ALA A 1 191 ? -4.957 16.433 10.993 1.00 77.00 191 ALA A CA 1
ATOM 1530 C C . ALA A 1 191 ? -3.705 15.723 11.511 1.00 77.00 191 ALA A C 1
ATOM 1532 O O . ALA A 1 191 ? -2.597 16.147 11.186 1.00 77.00 191 ALA A O 1
ATOM 1533 N N . ARG A 1 192 ? -3.849 14.660 12.317 1.00 82.25 192 ARG A N 1
ATOM 1534 C CA . ARG A 1 192 ? -2.700 13.913 12.818 1.00 82.25 192 ARG A CA 1
ATOM 1535 C C . ARG A 1 192 ? -1.819 13.464 11.657 1.00 82.25 192 ARG A C 1
ATOM 1537 O O . ARG A 1 192 ? -2.236 12.741 10.749 1.00 82.25 192 ARG A O 1
ATOM 1544 N N . TYR A 1 193 ? -0.580 13.924 11.733 1.00 82.31 193 TYR A N 1
ATOM 1545 C CA . TYR A 1 193 ? 0.378 13.891 10.646 1.00 82.31 193 TYR A CA 1
ATOM 1546 C C . TYR A 1 193 ? 0.916 12.481 10.364 1.00 82.31 193 TYR A C 1
ATOM 1548 O O . TYR A 1 193 ? 1.311 11.743 11.268 1.00 82.31 193 TYR A O 1
ATOM 1556 N N . ASN A 1 194 ? 0.973 12.121 9.083 1.00 83.69 194 ASN A N 1
ATOM 1557 C CA . ASN A 1 194 ? 1.457 10.843 8.571 1.00 83.69 194 ASN A CA 1
ATOM 1558 C C . ASN A 1 194 ? 2.964 10.869 8.260 1.00 83.69 194 ASN A C 1
ATOM 1560 O O . ASN A 1 194 ? 3.383 10.723 7.111 1.00 83.69 194 ASN A O 1
ATOM 1564 N N . THR A 1 195 ? 3.786 11.086 9.287 1.00 88.06 195 THR A N 1
ATOM 1565 C CA . THR A 1 195 ? 5.240 11.222 9.117 1.00 88.06 195 THR A CA 1
ATOM 1566 C C . THR A 1 195 ? 5.904 9.941 8.593 1.00 88.06 195 THR A C 1
ATOM 1568 O O . THR A 1 195 ? 5.591 8.831 9.023 1.00 88.06 195 THR A O 1
ATOM 1571 N N . ALA A 1 196 ? 6.877 10.102 7.690 1.00 89.31 196 ALA A N 1
ATOM 1572 C CA . ALA A 1 196 ? 7.795 9.032 7.293 1.00 89.31 196 ALA A CA 1
ATOM 1573 C C . ALA A 1 196 ? 8.931 8.822 8.317 1.00 89.31 196 ALA A C 1
ATOM 1575 O O . ALA A 1 196 ? 9.659 7.831 8.247 1.00 89.31 196 ALA A O 1
ATOM 1576 N N . ASN A 1 197 ? 9.105 9.747 9.269 1.00 91.69 197 ASN A N 1
ATOM 1577 C CA . ASN A 1 197 ? 10.119 9.649 10.308 1.00 91.69 197 ASN A CA 1
ATOM 1578 C C . ASN A 1 197 ? 9.629 8.717 11.430 1.00 91.69 197 ASN A C 1
ATOM 1580 O O . ASN A 1 197 ? 8.772 9.069 12.240 1.00 91.69 197 ASN A O 1
ATOM 1584 N N . MET A 1 198 ? 10.209 7.518 11.490 1.00 89.62 198 MET A N 1
ATOM 1585 C CA . MET A 1 198 ? 9.814 6.477 12.444 1.00 89.62 198 MET A CA 1
ATOM 1586 C C . MET A 1 198 ? 10.046 6.862 13.909 1.00 89.62 198 MET A C 1
ATOM 1588 O O . MET A 1 198 ? 9.332 6.366 14.776 1.00 89.62 198 MET A O 1
ATOM 1592 N N . GLU A 1 199 ? 11.006 7.741 14.203 1.00 92.69 199 GLU A N 1
ATOM 1593 C CA . GLU A 1 199 ? 11.230 8.232 15.566 1.00 92.69 199 GLU A CA 1
ATOM 1594 C C . GLU A 1 199 ? 10.165 9.257 15.963 1.00 92.69 199 GLU A C 1
ATOM 1596 O O . GLU A 1 199 ? 9.618 9.169 17.059 1.00 92.69 199 GLU A O 1
ATOM 1601 N N . ALA A 1 200 ? 9.789 10.164 15.057 1.00 91.88 200 ALA A N 1
ATOM 1602 C CA . ALA A 1 200 ? 8.676 11.085 15.284 1.00 91.88 200 ALA A CA 1
ATOM 1603 C C . ALA A 1 200 ? 7.346 10.326 15.451 1.00 91.88 200 ALA A C 1
ATOM 1605 O O . ALA A 1 200 ? 6.571 10.630 16.357 1.00 91.88 200 ALA A O 1
ATOM 1606 N N . LEU A 1 201 ? 7.114 9.278 14.649 1.00 89.31 201 LEU A N 1
ATOM 1607 C CA . LEU A 1 201 ? 5.916 8.436 14.741 1.00 89.31 201 LEU A CA 1
ATOM 1608 C C . LEU A 1 201 ? 5.743 7.796 16.131 1.00 89.31 201 LEU A C 1
ATOM 1610 O O . LEU A 1 201 ? 4.614 7.675 16.603 1.00 89.31 201 LEU A O 1
ATOM 1614 N N . LYS A 1 202 ? 6.838 7.423 16.817 1.00 89.75 202 LYS A N 1
ATOM 1615 C CA . LYS A 1 202 ? 6.789 6.856 18.184 1.00 89.75 202 LYS A CA 1
ATOM 1616 C C . LYS A 1 202 ? 6.222 7.832 19.214 1.00 89.75 202 LYS A C 1
ATOM 1618 O O . LYS A 1 202 ? 5.662 7.382 20.217 1.00 89.75 202 LYS A O 1
ATOM 1623 N N . LEU A 1 203 ? 6.409 9.130 18.975 1.00 89.25 203 LEU A N 1
ATOM 1624 C CA . LEU A 1 203 ? 6.042 10.215 19.882 1.00 89.25 203 LEU A CA 1
ATOM 1625 C C . LEU A 1 203 ? 4.612 10.723 19.649 1.00 89.25 203 LEU A C 1
ATOM 1627 O O . LEU A 1 203 ? 4.038 11.340 20.543 1.00 89.25 203 LEU A O 1
ATOM 1631 N N . LEU A 1 204 ? 4.025 10.465 18.474 1.00 85.94 204 LEU A N 1
ATOM 1632 C CA . LEU A 1 204 ? 2.649 10.861 18.161 1.00 85.94 204 LEU A CA 1
ATOM 1633 C C . LEU A 1 204 ? 1.627 10.116 19.037 1.00 85.94 204 LEU A C 1
ATOM 1635 O O . LEU A 1 204 ? 1.825 8.960 19.418 1.00 85.94 204 LEU A O 1
ATOM 1639 N N . SER A 1 205 ? 0.503 10.778 19.320 1.00 84.06 205 SER A N 1
ATOM 1640 C CA . SER A 1 205 ?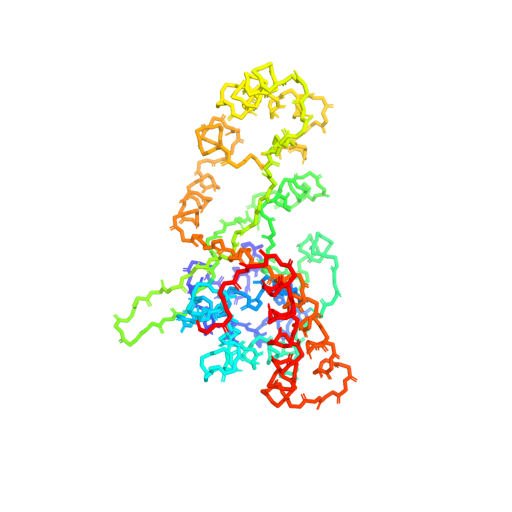 -0.532 10.348 20.274 1.00 84.06 205 SER A CA 1
ATOM 1641 C C . SER A 1 205 ? -1.455 9.236 19.749 1.00 84.06 205 SER A C 1
ATOM 1643 O O . SER A 1 205 ? -2.680 9.351 19.775 1.00 84.06 205 SER A O 1
ATOM 1645 N N . TRP A 1 206 ? -0.872 8.136 19.276 1.00 85.81 206 TRP A N 1
ATOM 1646 C CA . TRP A 1 206 ? -1.594 6.908 18.943 1.00 85.81 206 TRP A CA 1
ATOM 1647 C C . TRP A 1 206 ? -1.903 6.088 20.199 1.00 85.81 206 TRP A C 1
ATOM 1649 O O . TRP A 1 206 ? -1.099 6.043 21.134 1.00 85.81 206 TRP A O 1
ATOM 1659 N N . SER A 1 207 ? -3.037 5.379 20.203 1.00 86.06 207 SER A N 1
ATOM 1660 C CA . SER A 1 207 ? -3.299 4.375 21.239 1.00 86.06 207 SER A CA 1
ATOM 1661 C C . SER A 1 207 ? -2.218 3.285 21.196 1.00 86.06 207 SER A C 1
ATOM 1663 O O . SER A 1 207 ? -1.638 3.010 20.143 1.00 86.06 207 SER A O 1
ATOM 1665 N N . THR A 1 208 ? -1.925 2.641 22.330 1.00 88.69 208 THR A N 1
ATOM 1666 C CA . THR A 1 208 ? -0.889 1.593 22.384 1.00 88.69 208 THR A CA 1
ATOM 1667 C C . THR A 1 208 ? -1.154 0.469 21.382 1.00 88.69 208 THR A C 1
ATOM 1669 O O . THR A 1 208 ? -0.225 0.029 20.709 1.00 88.69 208 THR A O 1
ATOM 1672 N N . ASN A 1 209 ? -2.411 0.037 21.252 1.00 88.56 209 ASN A N 1
ATOM 1673 C CA . ASN A 1 209 ? -2.804 -1.024 20.328 1.00 88.56 209 ASN A CA 1
ATOM 1674 C C . ASN A 1 209 ? -2.576 -0.618 18.863 1.00 88.56 209 ASN A C 1
ATOM 1676 O O . ASN A 1 209 ? -1.899 -1.318 18.114 1.00 88.56 209 ASN A O 1
ATOM 1680 N N . ASP A 1 210 ? -3.068 0.561 18.489 1.00 88.19 210 ASP A N 1
ATOM 1681 C CA . ASP A 1 210 ? -2.945 1.114 17.139 1.00 88.19 210 ASP A CA 1
ATOM 1682 C C . ASP A 1 210 ? -1.486 1.311 16.736 1.00 88.19 210 ASP A C 1
ATOM 1684 O O . ASP A 1 210 ? -1.050 0.882 15.667 1.00 88.19 210 ASP A O 1
ATOM 1688 N N . ARG A 1 211 ? -0.698 1.890 17.642 1.00 89.38 211 ARG A N 1
ATOM 1689 C CA . ARG A 1 211 ? 0.736 2.084 17.462 1.00 89.38 211 ARG A CA 1
ATOM 1690 C C . ARG A 1 211 ? 1.460 0.755 17.246 1.00 89.38 211 ARG A C 1
ATOM 1692 O O . ARG A 1 211 ? 2.299 0.662 16.354 1.00 89.38 211 ARG A O 1
ATOM 1699 N N . ASN A 1 212 ? 1.131 -0.277 18.025 1.00 92.31 212 ASN A N 1
ATOM 1700 C CA . ASN A 1 212 ? 1.734 -1.601 17.873 1.00 92.31 212 ASN A CA 1
ATOM 1701 C C . ASN A 1 212 ? 1.412 -2.216 16.505 1.00 92.31 212 ASN A C 1
ATOM 1703 O O . ASN A 1 212 ? 2.317 -2.750 15.867 1.00 92.31 212 ASN A O 1
ATOM 1707 N N . ASN A 1 213 ? 0.172 -2.090 16.022 1.00 92.38 213 ASN A N 1
ATOM 1708 C CA . ASN A 1 213 ? -0.217 -2.579 14.697 1.00 92.38 213 ASN A CA 1
ATOM 1709 C C . ASN A 1 213 ? 0.481 -1.811 13.564 1.00 92.38 213 ASN A C 1
ATOM 1711 O O . ASN A 1 213 ? 0.986 -2.436 12.631 1.00 92.38 213 ASN A O 1
ATOM 1715 N N . LEU A 1 214 ? 0.604 -0.483 13.676 1.00 91.19 214 LEU A N 1
ATOM 1716 C CA . LEU A 1 214 ? 1.367 0.333 12.725 1.00 91.19 214 LEU A CA 1
ATOM 1717 C C . LEU A 1 214 ? 2.845 -0.081 12.677 1.00 91.19 214 LEU A C 1
ATOM 1719 O O . LEU A 1 214 ? 3.399 -0.262 11.593 1.00 91.19 214 LEU A O 1
ATOM 1723 N N . PHE A 1 215 ? 3.486 -0.285 13.834 1.00 92.25 215 PHE A N 1
ATOM 1724 C CA . PHE A 1 215 ? 4.876 -0.753 13.889 1.00 92.25 215 PHE A CA 1
ATOM 1725 C C . PHE A 1 215 ? 5.047 -2.207 13.445 1.00 92.25 215 PHE A C 1
ATOM 1727 O O . PHE A 1 215 ? 6.100 -2.565 12.923 1.00 92.25 215 PHE A O 1
ATOM 1734 N N . ALA A 1 216 ? 4.047 -3.061 13.652 1.00 94.19 216 ALA A N 1
ATOM 1735 C CA . ALA A 1 216 ? 4.075 -4.425 13.146 1.00 94.19 216 ALA A CA 1
ATOM 1736 C C . ALA A 1 216 ? 3.983 -4.434 11.614 1.00 94.19 216 ALA A C 1
ATOM 1738 O O . ALA A 1 216 ? 4.780 -5.103 10.961 1.00 94.19 216 ALA A O 1
ATOM 1739 N N . GLN A 1 217 ? 3.070 -3.651 11.028 1.00 94.50 217 GLN A N 1
ATOM 1740 C CA . GLN A 1 217 ? 2.948 -3.528 9.574 1.00 94.50 217 GLN A CA 1
ATOM 1741 C C . GLN A 1 217 ? 4.170 -2.849 8.941 1.00 94.50 217 GLN A C 1
ATOM 1743 O O . GLN A 1 217 ? 4.592 -3.259 7.861 1.00 94.50 217 GLN A O 1
ATOM 1748 N N . SER A 1 218 ? 4.768 -1.848 9.598 1.00 91.81 218 SER A N 1
ATOM 1749 C CA . SER A 1 218 ? 5.893 -1.088 9.031 1.00 91.81 218 SER A CA 1
ATOM 1750 C C . SER A 1 218 ? 7.159 -1.920 8.804 1.00 91.81 218 SER A C 1
ATOM 1752 O O . SER A 1 218 ? 7.976 -1.571 7.952 1.00 91.81 218 SER A O 1
ATOM 1754 N N . LYS A 1 219 ? 7.302 -3.050 9.509 1.00 93.75 219 LYS A N 1
ATOM 1755 C CA . LYS A 1 219 ? 8.380 -4.029 9.290 1.00 93.75 219 LYS A CA 1
ATOM 1756 C C . LYS A 1 219 ? 8.255 -4.768 7.956 1.00 93.75 219 LYS A C 1
ATOM 1758 O O . LYS A 1 219 ? 9.257 -5.254 7.446 1.00 93.75 219 LYS A O 1
ATOM 1763 N N . ASN A 1 220 ? 7.049 -4.816 7.391 1.00 95.56 220 ASN A N 1
ATOM 1764 C CA . ASN A 1 220 ? 6.718 -5.541 6.167 1.00 95.56 220 ASN A CA 1
ATOM 1765 C C . ASN A 1 220 ? 6.266 -4.558 5.078 1.00 95.56 220 ASN A C 1
ATOM 1767 O O . ASN A 1 220 ? 5.191 -4.690 4.493 1.00 95.56 220 ASN A O 1
ATOM 1771 N N . LEU A 1 221 ? 7.083 -3.535 4.826 1.00 94.62 221 LEU A N 1
ATOM 1772 C CA . LEU A 1 221 ? 6.871 -2.574 3.747 1.00 94.62 221 LEU A CA 1
ATOM 1773 C C . LEU A 1 221 ? 7.902 -2.776 2.641 1.00 94.62 221 LEU A C 1
ATOM 1775 O O . LEU A 1 221 ? 9.086 -2.967 2.918 1.00 94.62 221 LEU A O 1
ATOM 1779 N N . LYS A 1 222 ? 7.469 -2.672 1.382 1.00 95.06 222 LYS A N 1
ATOM 1780 C CA . LYS A 1 222 ? 8.361 -2.702 0.216 1.00 95.06 222 LYS A CA 1
ATOM 1781 C C . LYS A 1 222 ? 8.099 -1.497 -0.681 1.00 95.06 222 LYS A C 1
ATOM 1783 O O . LYS A 1 222 ? 6.986 -1.293 -1.158 1.00 95.06 222 LYS A O 1
ATOM 1788 N N . GLY A 1 223 ? 9.135 -0.695 -0.909 1.00 92.75 223 GLY A N 1
ATOM 1789 C CA . GLY A 1 223 ? 9.053 0.450 -1.811 1.00 92.75 223 GLY A CA 1
ATOM 1790 C C . GLY A 1 223 ? 8.956 0.005 -3.269 1.00 92.75 223 GLY A C 1
ATOM 1791 O O . GLY A 1 223 ? 9.645 -0.929 -3.684 1.00 92.75 223 GLY A O 1
ATOM 1792 N N . ILE A 1 224 ? 8.131 0.697 -4.055 1.00 92.44 224 ILE A N 1
ATOM 1793 C CA . ILE A 1 224 ? 8.053 0.463 -5.500 1.00 92.44 224 ILE A CA 1
ATOM 1794 C C . ILE A 1 224 ? 9.266 1.131 -6.169 1.00 92.44 224 ILE A C 1
ATOM 1796 O O . ILE A 1 224 ? 9.420 2.353 -6.059 1.00 92.44 224 ILE A O 1
ATOM 1800 N N . PRO A 1 225 ? 10.140 0.372 -6.860 1.00 92.19 225 PRO A N 1
ATOM 1801 C CA . PRO A 1 225 ? 11.364 0.916 -7.434 1.00 92.19 225 PRO A CA 1
ATOM 1802 C C . PRO A 1 225 ? 11.057 1.966 -8.505 1.00 92.19 225 PRO A C 1
ATOM 1804 O O . PRO A 1 225 ? 10.294 1.720 -9.442 1.00 92.19 225 PRO A O 1
ATOM 1807 N N . GLN A 1 226 ? 11.702 3.125 -8.387 1.00 91.69 226 GLN A N 1
ATOM 1808 C CA . GLN A 1 226 ? 11.634 4.191 -9.382 1.00 91.69 226 GLN A CA 1
ATOM 1809 C C . GLN A 1 226 ? 12.772 4.028 -10.387 1.00 91.69 226 GLN A C 1
ATOM 1811 O O . GLN A 1 226 ? 13.944 3.980 -10.018 1.00 91.69 226 GLN A O 1
ATOM 1816 N N . VAL A 1 227 ? 12.419 3.920 -11.667 1.00 94.19 227 VAL A N 1
ATOM 1817 C CA . VAL A 1 227 ? 13.357 3.687 -12.774 1.00 94.19 227 VAL A CA 1
ATOM 1818 C C . VAL A 1 227 ? 13.043 4.651 -13.921 1.00 94.19 227 VAL A C 1
ATOM 1820 O O . VAL A 1 227 ? 11.890 5.071 -14.058 1.00 94.19 227 VAL A O 1
ATOM 1823 N N . PRO A 1 228 ? 14.013 5.008 -14.779 1.00 94.62 228 PRO A N 1
ATOM 1824 C CA . PRO A 1 228 ? 13.735 5.805 -15.971 1.00 94.62 228 PRO A CA 1
ATOM 1825 C C . PRO A 1 228 ? 12.670 5.151 -16.858 1.00 94.62 228 PRO A C 1
ATOM 1827 O O . PRO A 1 228 ? 12.832 4.011 -17.280 1.00 94.62 228 PRO A O 1
ATOM 1830 N N . GLY A 1 229 ? 11.575 5.869 -17.125 1.00 94.69 229 GLY A N 1
ATOM 1831 C CA . GLY A 1 229 ? 10.400 5.334 -17.832 1.00 94.69 229 GLY A CA 1
ATOM 1832 C C . GLY A 1 229 ? 9.365 4.638 -16.934 1.00 94.69 229 GLY A C 1
ATOM 1833 O O . GLY A 1 229 ? 8.294 4.276 -17.410 1.00 94.69 229 GLY A O 1
ATOM 1834 N N . GLY A 1 230 ? 9.623 4.505 -15.628 1.00 94.50 230 GLY A N 1
ATOM 1835 C CA . GLY A 1 230 ? 8.750 3.805 -14.678 1.00 94.50 230 GLY A CA 1
ATOM 1836 C C . GLY A 1 230 ? 7.347 4.407 -14.528 1.00 94.50 230 GLY A C 1
ATOM 1837 O O . GLY A 1 230 ? 6.397 3.673 -14.269 1.00 94.50 230 GLY A O 1
ATOM 1838 N N . TYR A 1 231 ? 7.179 5.709 -14.795 1.00 94.38 231 TYR A N 1
ATOM 1839 C CA . TYR A 1 231 ? 5.867 6.376 -14.842 1.00 94.38 231 TYR A CA 1
ATOM 1840 C C . TYR A 1 231 ? 4.897 5.710 -15.838 1.00 94.38 231 TYR A C 1
ATOM 1842 O O . TYR A 1 231 ? 3.675 5.761 -15.686 1.00 94.38 231 TYR A O 1
ATOM 1850 N N . TYR A 1 232 ? 5.444 5.076 -16.876 1.00 96.25 232 TYR A N 1
ATOM 1851 C CA . TYR A 1 232 ? 4.677 4.389 -17.903 1.00 96.25 232 TYR A CA 1
ATOM 1852 C C . TYR A 1 232 ? 4.206 3.013 -17.429 1.00 96.25 232 TYR A C 1
ATOM 1854 O O . TYR A 1 232 ? 3.153 2.552 -17.860 1.00 96.25 232 TYR A O 1
ATOM 1862 N N . THR A 1 233 ? 4.923 2.385 -16.495 1.00 96.56 233 THR A N 1
ATOM 1863 C CA . THR A 1 233 ? 4.522 1.120 -15.869 1.00 96.56 233 THR A CA 1
ATOM 1864 C C . THR A 1 233 ? 3.212 1.268 -15.107 1.00 96.56 233 THR A C 1
ATOM 1866 O O . THR A 1 233 ? 2.263 0.536 -15.374 1.00 96.56 233 THR A O 1
ATOM 1869 N N . GLU A 1 234 ? 3.121 2.248 -14.204 1.00 94.25 234 GLU A N 1
ATOM 1870 C CA . GLU A 1 234 ? 1.901 2.497 -13.425 1.00 94.25 234 GLU A CA 1
ATOM 1871 C C . GLU A 1 234 ? 0.715 2.848 -14.334 1.00 94.25 234 GLU A C 1
ATOM 1873 O O . GLU A 1 234 ? -0.373 2.281 -14.203 1.00 94.25 234 GLU A O 1
ATOM 1878 N N . ARG A 1 235 ? 0.943 3.727 -15.319 1.00 96.94 235 ARG A N 1
ATOM 1879 C CA . ARG A 1 235 ? -0.075 4.112 -16.305 1.00 96.94 235 ARG A CA 1
ATOM 1880 C C . ARG A 1 235 ? -0.637 2.902 -17.049 1.00 96.94 235 ARG A C 1
ATOM 1882 O O . ARG A 1 235 ? -1.853 2.759 -17.157 1.00 96.94 235 ARG A O 1
ATOM 1889 N N . ASN A 1 236 ? 0.235 2.035 -17.556 1.00 98.00 236 ASN A N 1
ATOM 1890 C CA . ASN A 1 236 ? -0.180 0.869 -18.327 1.00 98.00 236 ASN A CA 1
ATOM 1891 C C . ASN A 1 236 ? -0.811 -0.223 -17.460 1.00 98.00 236 ASN A C 1
ATOM 1893 O O . ASN A 1 236 ? -1.753 -0.864 -17.913 1.00 98.00 236 ASN A O 1
ATOM 1897 N N . LEU A 1 237 ? -0.390 -0.383 -16.202 1.00 97.81 237 LEU A N 1
ATOM 1898 C CA . LEU A 1 237 ? -1.105 -1.224 -15.235 1.00 97.81 237 LEU A CA 1
ATOM 1899 C C . LEU A 1 237 ? -2.536 -0.724 -15.009 1.00 97.81 237 LEU A C 1
ATOM 1901 O O . LEU A 1 237 ? -3.473 -1.522 -14.982 1.00 97.81 237 LEU A O 1
ATOM 1905 N N . ASN A 1 238 ? -2.736 0.593 -14.916 1.00 97.06 238 ASN A N 1
ATOM 1906 C CA . ASN A 1 238 ? -4.079 1.155 -14.808 1.00 97.06 238 ASN A CA 1
ATOM 1907 C C . ASN A 1 238 ? -4.901 0.948 -16.094 1.00 97.06 238 ASN A C 1
ATOM 1909 O O . ASN A 1 238 ? -6.080 0.611 -16.015 1.00 97.06 238 ASN A O 1
ATOM 1913 N N . PHE A 1 239 ? -4.301 1.084 -17.281 1.00 97.62 239 PHE A N 1
ATOM 1914 C CA . PHE A 1 239 ? -4.986 0.765 -18.541 1.00 97.62 239 PHE A CA 1
ATOM 1915 C C . PHE A 1 239 ? -5.328 -0.722 -18.675 1.00 97.62 239 PHE A C 1
ATOM 1917 O O . PHE A 1 239 ? -6.409 -1.052 -19.167 1.00 97.62 239 PHE A O 1
ATOM 1924 N N . ALA A 1 240 ? -4.452 -1.612 -18.206 1.00 98.00 240 ALA A N 1
ATOM 1925 C CA . ALA A 1 240 ? -4.711 -3.043 -18.137 1.00 98.00 240 ALA A CA 1
ATOM 1926 C C . ALA A 1 240 ? -5.913 -3.335 -17.232 1.00 98.00 240 ALA A C 1
ATOM 1928 O O . ALA A 1 240 ? -6.869 -3.971 -17.672 1.00 98.00 240 ALA A O 1
ATOM 1929 N N . LYS A 1 241 ? -5.912 -2.781 -16.012 1.00 97.75 241 LYS A N 1
ATOM 1930 C CA . LYS A 1 241 ? -7.027 -2.874 -15.060 1.00 97.75 241 LYS A CA 1
ATOM 1931 C C . LYS A 1 241 ? -8.343 -2.422 -15.693 1.00 97.75 241 LYS A C 1
ATOM 1933 O O . LYS A 1 241 ? -9.322 -3.160 -15.692 1.00 97.75 241 LYS A O 1
ATOM 1938 N N . LEU A 1 242 ? -8.366 -1.226 -16.284 1.00 96.75 242 LEU A N 1
ATOM 1939 C CA . LEU A 1 242 ? -9.569 -0.679 -16.920 1.00 96.75 242 LEU A CA 1
ATOM 1940 C C . LEU A 1 242 ? -10.051 -1.537 -18.097 1.00 96.75 242 LEU A C 1
ATOM 1942 O O . LEU A 1 242 ? -11.254 -1.648 -18.316 1.00 96.75 242 LEU A O 1
ATOM 1946 N N . ALA A 1 243 ? -9.146 -2.155 -18.859 1.00 97.38 243 ALA A N 1
ATOM 1947 C CA . ALA A 1 243 ? -9.528 -3.065 -19.934 1.00 97.38 243 ALA A CA 1
ATOM 1948 C C . ALA A 1 243 ? -10.184 -4.350 -19.401 1.00 97.38 243 ALA A C 1
ATOM 1950 O O . ALA A 1 243 ? -11.177 -4.795 -19.975 1.00 97.38 243 ALA A O 1
ATOM 1951 N N . VAL A 1 244 ? -9.695 -4.912 -18.294 1.00 97.50 244 VAL A N 1
ATOM 1952 C CA . VAL A 1 244 ? -10.340 -6.064 -17.645 1.00 97.50 244 VAL A CA 1
ATOM 1953 C C . VAL A 1 244 ? -11.719 -5.675 -17.112 1.00 97.50 244 VAL A C 1
ATOM 1955 O O . VAL A 1 244 ? -12.713 -6.272 -17.519 1.00 97.50 244 VAL A O 1
ATOM 1958 N N . LEU A 1 245 ? -11.796 -4.626 -16.286 1.00 95.38 245 LEU A N 1
ATOM 1959 C CA . LEU A 1 245 ? -13.038 -4.220 -15.619 1.00 95.38 245 LEU A CA 1
ATOM 1960 C C . LEU A 1 245 ? -14.128 -3.773 -16.606 1.00 95.38 245 LEU A C 1
ATOM 1962 O O . LEU A 1 245 ? -15.280 -4.176 -16.478 1.00 95.38 245 LEU A O 1
ATOM 1966 N N . ASN A 1 246 ? -13.775 -2.981 -17.625 1.00 94.69 246 ASN A N 1
ATOM 1967 C CA . ASN A 1 246 ? -14.772 -2.380 -18.521 1.00 94.69 246 ASN A CA 1
ATOM 1968 C C . ASN A 1 246 ? -15.037 -3.208 -19.781 1.00 94.69 246 ASN A C 1
ATOM 1970 O O . ASN A 1 246 ? -16.113 -3.105 -20.366 1.00 94.69 246 ASN A O 1
ATOM 1974 N N . LYS A 1 247 ? -14.053 -3.988 -20.249 1.00 92.25 247 LYS A N 1
ATOM 1975 C CA . LYS A 1 247 ? -14.148 -4.737 -21.516 1.00 92.25 247 LYS A CA 1
ATOM 1976 C C . LYS A 1 247 ? -14.147 -6.251 -21.322 1.00 92.25 247 LYS A C 1
ATOM 1978 O O . LYS A 1 247 ? -14.068 -6.961 -22.320 1.00 92.25 247 LYS A O 1
ATOM 1983 N N . LYS A 1 248 ? -14.196 -6.743 -20.076 1.00 88.31 248 LYS A N 1
ATOM 1984 C CA . LYS A 1 248 ? -14.180 -8.179 -19.728 1.00 88.31 248 LYS A CA 1
ATOM 1985 C C . LYS A 1 248 ? -13.051 -8.945 -20.424 1.00 88.31 248 LYS A C 1
ATOM 1987 O O . LYS A 1 248 ? -13.222 -10.069 -20.885 1.00 88.31 248 LYS A O 1
ATOM 1992 N N . SER A 1 249 ? -11.911 -8.279 -20.581 1.00 93.00 249 SER A N 1
ATOM 1993 C CA . SER A 1 249 ? -10.748 -8.861 -21.244 1.00 93.00 249 SER A CA 1
ATOM 1994 C C . SER A 1 249 ? -10.028 -9.827 -20.302 1.00 93.00 249 SER A C 1
ATOM 1996 O O . SER A 1 249 ? -10.037 -9.617 -19.092 1.00 93.00 249 SER A O 1
ATOM 1998 N N . GLU A 1 250 ? -9.372 -10.854 -20.846 1.00 96.81 250 GLU A N 1
ATOM 1999 C CA . GLU A 1 250 ? -8.623 -11.820 -20.032 1.00 96.81 250 GLU A CA 1
ATOM 2000 C C . GLU A 1 250 ? -7.408 -11.133 -19.363 1.00 96.81 250 GLU A C 1
ATOM 2002 O O . GLU A 1 250 ? -6.588 -10.534 -20.075 1.00 96.81 250 GLU A O 1
ATOM 2007 N N . PRO A 1 251 ? -7.279 -11.176 -18.019 1.00 96.94 251 PRO A N 1
ATOM 2008 C CA . PRO A 1 251 ? -6.280 -10.394 -17.291 1.00 96.94 251 PRO A CA 1
ATOM 2009 C C . PRO A 1 251 ? -4.833 -10.607 -17.742 1.00 96.94 251 PRO A C 1
ATOM 2011 O O . PRO A 1 251 ? -4.108 -9.628 -17.947 1.00 96.94 251 PRO A O 1
ATOM 2014 N N . ARG A 1 252 ? -4.397 -11.859 -17.928 1.00 97.50 252 ARG A N 1
ATOM 2015 C CA . ARG A 1 252 ? -2.993 -12.163 -18.245 1.00 97.50 252 ARG A CA 1
ATOM 2016 C C . ARG A 1 252 ? -2.621 -11.658 -19.634 1.00 97.50 252 ARG A C 1
ATOM 2018 O O . ARG A 1 252 ? -1.603 -10.989 -19.796 1.00 97.50 252 ARG A O 1
ATOM 2025 N N . GLN A 1 253 ? -3.460 -11.927 -20.630 1.00 96.88 253 GLN A N 1
ATOM 2026 C CA . GLN A 1 253 ? -3.277 -11.491 -22.013 1.00 96.88 253 GLN A CA 1
ATOM 2027 C C . GLN A 1 253 ? -3.217 -9.968 -22.118 1.00 96.88 253 GLN A C 1
ATOM 2029 O O . GLN A 1 253 ? -2.366 -9.425 -22.829 1.00 96.88 253 GLN A O 1
ATOM 2034 N N . VAL A 1 254 ? -4.098 -9.266 -21.399 1.00 97.25 254 VAL A N 1
ATOM 2035 C CA . VAL A 1 254 ? -4.096 -7.802 -21.379 1.00 97.25 254 VAL A CA 1
ATOM 2036 C C . VAL A 1 254 ? -2.813 -7.261 -20.767 1.00 97.25 254 VAL A C 1
ATOM 2038 O O . VAL A 1 254 ? -2.197 -6.378 -21.368 1.00 97.25 254 VAL A O 1
ATOM 2041 N N . LEU A 1 255 ? -2.383 -7.780 -19.613 1.00 98.00 255 LEU A N 1
ATOM 2042 C CA . LEU A 1 255 ? -1.140 -7.326 -18.994 1.00 98.00 255 LEU A CA 1
ATOM 2043 C C . LEU A 1 255 ? 0.056 -7.589 -19.920 1.00 98.00 255 LEU A C 1
ATOM 2045 O O . LEU A 1 255 ? 0.804 -6.658 -20.213 1.00 98.00 255 LEU A O 1
ATOM 2049 N N . MET A 1 256 ? 0.177 -8.794 -20.489 1.00 97.31 256 MET A N 1
ATOM 2050 C CA . MET A 1 256 ? 1.242 -9.129 -21.447 1.00 97.31 256 MET A CA 1
ATOM 2051 C C . MET A 1 256 ? 1.302 -8.169 -22.641 1.00 97.31 256 MET A C 1
ATOM 2053 O O . MET A 1 256 ? 2.392 -7.837 -23.115 1.00 97.31 256 MET A O 1
ATOM 2057 N N . LYS A 1 257 ? 0.150 -7.707 -23.145 1.00 97.00 257 LYS A N 1
ATOM 2058 C CA . LYS A 1 257 ? 0.109 -6.711 -24.222 1.00 97.00 257 LYS A CA 1
ATOM 2059 C C . LYS A 1 257 ? 0.775 -5.408 -23.781 1.00 97.00 257 LYS A C 1
ATOM 2061 O O . LYS A 1 257 ? 1.660 -4.917 -24.477 1.00 97.00 257 LYS A O 1
ATOM 2066 N N . TYR A 1 258 ? 0.388 -4.892 -22.621 1.00 97.50 258 TYR A N 1
ATOM 2067 C CA . TYR A 1 258 ? 0.902 -3.633 -22.091 1.00 97.50 258 TYR A CA 1
ATOM 2068 C C . TYR A 1 258 ? 2.367 -3.708 -21.637 1.00 97.50 258 TYR A C 1
ATOM 2070 O O . TYR A 1 258 ? 3.073 -2.702 -21.688 1.00 97.50 258 TYR A O 1
ATOM 2078 N N . VAL A 1 259 ? 2.884 -4.890 -21.281 1.00 97.88 259 VAL A N 1
ATOM 2079 C CA . VAL A 1 259 ? 4.319 -5.079 -20.991 1.00 97.88 259 VAL A CA 1
ATOM 2080 C C . VAL A 1 259 ? 5.207 -4.692 -22.178 1.00 97.88 259 VAL A C 1
ATOM 2082 O O . VAL A 1 259 ? 6.304 -4.162 -21.985 1.00 97.88 259 VAL A O 1
ATOM 2085 N N . LYS A 1 260 ? 4.740 -4.888 -23.417 1.00 96.75 260 LYS A N 1
ATOM 2086 C CA . LYS A 1 260 ? 5.481 -4.468 -24.620 1.00 96.75 260 LYS A CA 1
ATOM 2087 C C . LYS A 1 260 ? 5.643 -2.949 -24.685 1.00 96.75 260 LYS A C 1
ATOM 2089 O O . LYS A 1 260 ? 6.731 -2.461 -25.005 1.00 96.75 260 LYS A O 1
ATOM 2094 N N . ASP A 1 261 ? 4.591 -2.219 -24.333 1.00 97.38 261 ASP A N 1
ATOM 2095 C CA . ASP A 1 261 ? 4.583 -0.756 -24.316 1.00 97.38 261 ASP A CA 1
ATOM 2096 C C . ASP A 1 261 ? 5.485 -0.234 -23.186 1.00 97.38 261 ASP A C 1
ATOM 2098 O O . ASP A 1 261 ? 6.315 0.649 -23.406 1.00 97.38 261 ASP A O 1
ATOM 2102 N N . ILE A 1 262 ? 5.427 -0.869 -22.008 1.00 97.81 262 ILE A N 1
ATOM 2103 C CA . ILE A 1 262 ? 6.319 -0.585 -20.873 1.00 97.81 262 ILE A CA 1
ATOM 2104 C C . ILE A 1 262 ? 7.787 -0.765 -21.272 1.00 97.81 262 ILE A C 1
ATOM 2106 O O . ILE A 1 262 ? 8.591 0.149 -21.112 1.00 97.81 262 ILE A O 1
ATOM 2110 N N . ASN A 1 263 ? 8.152 -1.914 -21.844 1.00 97.38 263 ASN A N 1
ATOM 2111 C CA . ASN A 1 263 ? 9.532 -2.188 -22.256 1.00 97.38 263 ASN A CA 1
ATOM 2112 C C . ASN A 1 263 ? 10.029 -1.249 -23.364 1.00 97.38 263 ASN A C 1
ATOM 2114 O O . ASN A 1 263 ? 11.229 -0.990 -23.472 1.00 97.38 263 ASN A O 1
ATOM 2118 N N . THR A 1 264 ? 9.132 -0.745 -24.209 1.00 96.75 264 THR A N 1
ATOM 2119 C CA . THR A 1 264 ? 9.484 0.248 -25.229 1.00 96.75 264 THR A CA 1
ATOM 2120 C C . THR A 1 264 ? 9.853 1.580 -24.581 1.00 96.75 264 THR A C 1
ATOM 2122 O O . THR A 1 264 ? 10.918 2.118 -24.888 1.00 96.75 264 THR A O 1
ATOM 2125 N N . GLU A 1 265 ? 9.057 2.052 -23.621 1.00 96.88 265 GLU A N 1
ATOM 2126 C CA . GLU A 1 265 ? 9.337 3.301 -22.908 1.00 96.88 265 GLU A CA 1
ATOM 2127 C C . GLU A 1 265 ? 10.574 3.205 -22.003 1.00 96.88 265 GLU A C 1
ATOM 2129 O O . GLU A 1 265 ? 11.403 4.116 -21.999 1.00 96.88 265 GLU A O 1
ATOM 2134 N N . LEU A 1 266 ? 10.763 2.086 -21.291 1.00 96.31 266 LEU A N 1
ATOM 2135 C CA . LEU A 1 266 ? 11.969 1.859 -20.483 1.00 96.31 266 LEU A CA 1
ATOM 2136 C C . LEU A 1 266 ? 13.234 1.968 -21.346 1.00 96.31 266 LEU A C 1
ATOM 2138 O O . LEU A 1 266 ? 14.170 2.688 -20.997 1.00 96.31 266 LEU A O 1
ATOM 2142 N N . ARG A 1 267 ? 13.261 1.311 -22.514 1.00 95.56 267 ARG A N 1
ATOM 2143 C CA . ARG A 1 267 ? 14.401 1.403 -23.444 1.00 95.56 267 ARG A CA 1
ATOM 2144 C C . ARG A 1 267 ? 14.595 2.821 -23.972 1.00 95.56 267 ARG A C 1
ATOM 2146 O O . ARG A 1 267 ? 15.730 3.298 -24.010 1.00 95.56 267 ARG A O 1
ATOM 2153 N N . TYR A 1 268 ? 13.509 3.494 -24.350 1.00 95.62 268 TYR A N 1
ATOM 2154 C CA . TYR A 1 268 ? 13.550 4.868 -24.845 1.00 95.62 268 TYR A CA 1
ATOM 2155 C C . TYR A 1 268 ? 14.164 5.825 -23.810 1.00 95.62 268 TYR A C 1
ATOM 2157 O O . TYR A 1 268 ? 15.145 6.507 -24.112 1.00 95.62 268 TYR A O 1
ATOM 2165 N N . LYS A 1 269 ? 13.679 5.805 -22.562 1.00 96.19 269 LYS A N 1
ATOM 2166 C CA . LYS A 1 269 ? 14.184 6.683 -21.494 1.00 96.19 269 LYS A CA 1
ATOM 2167 C C . LYS A 1 269 ? 15.602 6.366 -21.063 1.00 96.19 269 LYS A C 1
ATOM 2169 O O . LYS A 1 269 ? 16.382 7.278 -20.810 1.00 96.19 269 LYS A O 1
ATOM 2174 N N . ARG A 1 270 ? 15.989 5.094 -21.030 1.00 94.00 270 ARG A N 1
ATOM 2175 C CA . ARG A 1 270 ? 17.384 4.736 -20.745 1.00 94.00 270 ARG A CA 1
ATOM 2176 C C . ARG A 1 270 ? 18.333 5.274 -21.814 1.00 94.00 270 ARG A C 1
ATOM 2178 O O . ARG A 1 270 ? 19.372 5.821 -21.457 1.00 94.00 270 ARG A O 1
ATOM 2185 N N . LYS A 1 271 ? 17.950 5.206 -23.095 1.00 94.31 271 LYS A N 1
ATOM 2186 C CA . LYS A 1 271 ? 18.720 5.811 -24.192 1.00 94.31 271 LYS A CA 1
ATOM 2187 C C . LYS A 1 271 ? 18.794 7.336 -24.062 1.00 94.31 271 LYS A C 1
ATOM 2189 O O . LYS A 1 271 ? 19.877 7.893 -24.218 1.00 94.31 271 LYS A O 1
ATOM 2194 N N . GLU A 1 272 ? 17.677 7.991 -23.744 1.00 95.12 272 GLU A N 1
ATOM 2195 C CA . GLU A 1 272 ? 17.606 9.444 -23.508 1.00 95.12 272 GLU A CA 1
ATOM 2196 C C . GLU A 1 272 ? 18.594 9.891 -22.419 1.00 95.12 272 GLU A C 1
ATOM 2198 O O . GLU A 1 272 ? 19.352 10.838 -22.618 1.00 95.12 272 GLU A O 1
ATOM 2203 N N . PHE A 1 273 ? 18.673 9.144 -21.313 1.00 93.69 273 PHE A N 1
ATOM 2204 C CA . PHE A 1 273 ? 19.589 9.425 -20.203 1.00 93.69 273 PHE A CA 1
ATOM 2205 C C . PHE A 1 273 ? 20.982 8.792 -20.342 1.00 93.69 273 PHE A C 1
ATOM 2207 O O . PHE A 1 273 ? 21.758 8.820 -19.389 1.00 93.69 273 PHE A O 1
ATOM 2214 N N . LYS A 1 274 ? 21.323 8.228 -21.510 1.00 94.00 274 LYS A N 1
ATOM 2215 C CA . LYS A 1 274 ? 22.625 7.582 -21.780 1.00 94.00 274 LYS A CA 1
ATOM 2216 C C . LYS A 1 274 ? 22.977 6.458 -20.786 1.00 94.00 274 LYS A C 1
ATOM 2218 O O . LYS A 1 274 ? 24.138 6.262 -20.436 1.00 94.00 274 LYS A O 1
ATOM 2223 N N . LEU A 1 275 ? 21.974 5.709 -20.335 1.00 90.44 275 LEU A N 1
ATOM 2224 C CA . LEU A 1 275 ? 22.124 4.544 -19.462 1.00 90.44 275 LEU A CA 1
ATOM 2225 C C . LEU A 1 275 ? 22.230 3.256 -20.293 1.00 90.44 275 LEU A C 1
ATOM 2227 O O . LEU A 1 275 ? 21.624 3.150 -21.357 1.00 90.44 275 LEU A O 1
ATOM 2231 N N . SER A 1 276 ? 22.942 2.243 -19.778 1.00 81.62 276 SER A N 1
ATOM 2232 C CA . SER A 1 276 ? 23.039 0.913 -20.414 1.00 81.62 276 SER A CA 1
ATOM 2233 C C . SER A 1 276 ? 21.647 0.314 -20.655 1.00 81.62 276 SER A C 1
ATOM 2235 O O . SER A 1 276 ? 20.814 0.306 -19.746 1.00 81.62 276 SER A O 1
ATOM 2237 N N . SER A 1 277 ? 21.398 -0.194 -21.859 1.00 67.25 277 SER A N 1
ATOM 2238 C CA . SER A 1 277 ? 20.119 -0.776 -22.288 1.00 67.25 277 SER A CA 1
ATOM 2239 C C . SER A 1 277 ? 20.147 -2.296 -22.479 1.00 67.25 277 SER A C 1
ATOM 2241 O O . SER A 1 277 ? 19.100 -2.858 -22.793 1.00 67.25 277 SER A O 1
ATOM 2243 N N . ASP A 1 278 ? 21.313 -2.915 -22.274 1.00 60.50 278 ASP A N 1
ATOM 2244 C CA . ASP A 1 278 ? 21.563 -4.363 -22.372 1.00 60.50 278 ASP A CA 1
ATOM 2245 C C . ASP A 1 278 ? 21.465 -5.058 -21.011 1.00 60.50 278 ASP A C 1
ATOM 2247 O O . ASP A 1 278 ? 22.026 -4.505 -20.033 1.00 60.50 278 ASP A O 1
#

Radius of gyration: 21.03 Å; chains: 1; bounding box: 51×53×48 Å

Sequence (278 aa):
RTDILSDLDIDVNRIKTWDDVVDILPLLQAKNMTFALPSKVNTYSMFLYQMGGDYYYQNGKRSALDDKIALDAFKYWMDFYTEYGLVVDYSFENRFRTGEMPIGIADYTSYNLLSISAPEINGLWTMTQIPGLKDENGNINNVAPSSGAGCVLMSDSPHKEEAWEFMKWWTSSEIQYSYGRELEAVMGPAARYNTANMEALKLLSWSTNDRNNLFAQSKNLKGIPQVPGGYYTERNLNFAKLAVLNKKSEPRQVLMKYVKDINTELRYKRKEFKLSSD

pLDDT: mean 93.93, std 5.2, range [60.5, 98.75]